Protein AF-A0A925YCW8-F1 (afdb_monomer_lite)

Foldseek 3Di:
DAADPVVPDPRHFDWDPPQPQWIQGPRQRKIKGQEWAQPFDQQVVLQVCQQQDQPPNDRQKGFAAPLRVLNQAQQQDACFRGDCVSRVNQRCFKEFHPFAQPPPNQKGKIAHRRFGFIDIDGRPPTRGMTMIMDDGDDPPPDDQWDPPDPQWIQGNVVRKIKGAEFPPWWDFQVVLQVVQQPDADPHGDKGFAAPSRVLVQAQSVDAQFRGDCVRHPDGRQFKEFHPRAGHPD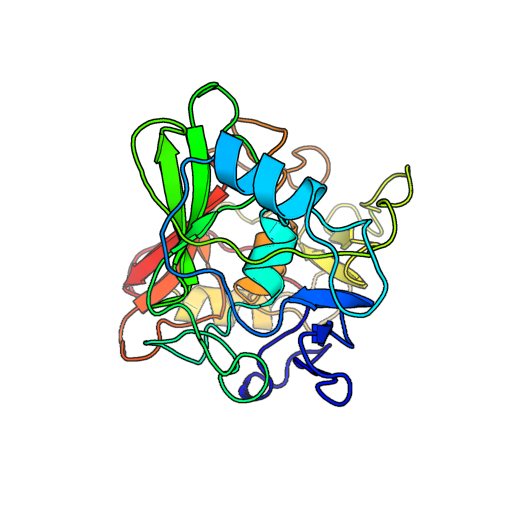PFKGWIFGRRRGGIDIDGRRDIGTHMIMD

pLDDT: mean 90.21, std 9.45, range [40.91, 98.12]

Radius of gyration: 18.18 Å; chains: 1; bounding box: 46×40×51 Å

Secondary structure (DSSP, 8-state):
-PBPGGG--SSB--EE--STTEEEETTT--EEESB-EEEEE-HHHHHHHHHT--BTTB---BPPPHHHHHHT--TT--SS-S-TTT-SB--SSEEEEEEEETTEEEEEEEEETTT--EEEEETTT--EEE--EE--PPPPSS-SEE-SSTTEEEETTT--EEESS--S--B-HHHHHHHHHH--SSSS--BPPPHHHHHTT--TTSSSSSS-TTTS---TT-EEEEEEE-TT-SSEEEEEETTTTEEEEEETTS-BB---B-

Structure (mmCIF, N/CA/C/O backbone):
data_AF-A0A925YCW8-F1
#
_entry.id   AF-A0A925YCW8-F1
#
loop_
_atom_site.group_PDB
_atom_site.id
_atom_site.type_symbol
_atom_site.label_atom_id
_atom_site.label_alt_id
_atom_site.label_comp_id
_atom_site.label_asym_id
_atom_site.label_entity_id
_atom_site.label_seq_id
_atom_site.pdbx_PDB_ins_code
_atom_site.Cartn_x
_atom_site.Cartn_y
_atom_site.Cartn_z
_atom_site.occupancy
_atom_site.B_iso_or_equiv
_atom_site.auth_seq_id
_atom_site.auth_comp_id
_atom_site.auth_asym_id
_atom_site.auth_atom_id
_atom_site.pdbx_PDB_model_num
ATOM 1 N N . MET A 1 1 ? -6.947 -6.461 -3.045 1.00 85.75 1 MET A N 1
ATOM 2 C CA . MET A 1 1 ? -5.522 -6.270 -2.689 1.00 85.75 1 MET A CA 1
ATOM 3 C C . MET A 1 1 ? -4.904 -7.627 -2.352 1.00 85.75 1 MET A C 1
ATOM 5 O O . MET A 1 1 ? -5.542 -8.337 -1.582 1.00 85.75 1 MET A O 1
ATOM 9 N N . PRO A 1 2 ? -3.734 -8.012 -2.894 1.00 90.94 2 PRO A N 1
ATOM 10 C CA . PRO A 1 2 ? -3.116 -9.321 -2.630 1.00 90.94 2 PRO A CA 1
ATOM 11 C C . PRO A 1 2 ? -2.500 -9.385 -1.227 1.00 90.94 2 PRO A C 1
ATOM 13 O O . PRO A 1 2 ? -1.571 -8.638 -0.972 1.00 90.94 2 PRO A O 1
ATOM 16 N N . ASN A 1 3 ? -2.929 -10.253 -0.314 1.00 91.31 3 ASN A N 1
ATOM 17 C CA . ASN A 1 3 ? -2.348 -10.378 1.035 1.00 91.31 3 ASN A CA 1
ATOM 18 C C . ASN A 1 3 ? -1.220 -11.426 1.097 1.00 91.31 3 ASN A C 1
ATOM 20 O O . ASN A 1 3 ? -1.290 -12.415 0.373 1.00 91.31 3 ASN A O 1
ATOM 24 N N . PRO A 1 4 ? -0.193 -11.286 1.960 1.00 90.38 4 PRO A N 1
ATOM 25 C CA . PRO A 1 4 ? 0.793 -12.352 2.136 1.00 90.38 4 PRO A CA 1
ATOM 26 C C . PRO A 1 4 ? 0.131 -13.676 2.530 1.00 90.38 4 PRO A C 1
ATOM 28 O O . PRO A 1 4 ? -0.703 -13.703 3.438 1.00 90.38 4 PRO A O 1
ATOM 31 N N . VAL A 1 5 ? 0.522 -14.777 1.882 1.00 88.75 5 VAL A N 1
ATOM 32 C CA . VAL A 1 5 ? -0.105 -16.105 2.059 1.00 88.75 5 VAL A CA 1
ATOM 33 C C . VAL A 1 5 ? -0.130 -16.539 3.530 1.00 88.75 5 VAL A C 1
ATOM 35 O O . VAL A 1 5 ? -1.109 -17.113 3.999 1.00 88.75 5 VAL A O 1
ATOM 38 N N . SER A 1 6 ? 0.910 -16.197 4.294 1.00 87.38 6 SER A N 1
ATOM 39 C CA . SER A 1 6 ? 1.047 -16.553 5.711 1.00 87.38 6 SER A CA 1
ATOM 40 C C . SER A 1 6 ? 0.063 -15.847 6.650 1.00 87.38 6 SER A C 1
ATOM 42 O O . SER A 1 6 ? -0.015 -16.209 7.820 1.00 87.38 6 SER A O 1
ATOM 44 N N . THR A 1 7 ? -0.650 -14.816 6.188 1.00 86.31 7 THR A N 1
ATOM 45 C CA . THR A 1 7 ? -1.560 -14.029 7.041 1.00 86.31 7 THR A CA 1
ATOM 46 C C . THR A 1 7 ? -2.940 -14.660 7.203 1.00 86.31 7 THR A C 1
ATOM 48 O O . THR A 1 7 ? -3.677 -14.262 8.101 1.00 86.31 7 THR A O 1
ATOM 51 N N . GLY A 1 8 ? -3.315 -15.611 6.338 1.00 87.50 8 GLY A N 1
ATOM 52 C CA . GLY A 1 8 ? -4.664 -16.189 6.315 1.00 87.50 8 GLY A CA 1
ATOM 53 C C . GLY A 1 8 ? -5.772 -15.197 5.932 1.00 87.50 8 GLY A C 1
ATOM 54 O O . GLY A 1 8 ? -6.950 -15.520 6.061 1.00 87.50 8 GLY A O 1
ATOM 55 N N . LEU A 1 9 ? -5.414 -13.991 5.478 1.00 88.94 9 LEU A N 1
ATOM 56 C CA . LEU A 1 9 ? -6.364 -12.992 4.998 1.00 88.94 9 LEU A CA 1
ATOM 57 C C . LEU A 1 9 ? -6.885 -13.357 3.594 1.00 88.94 9 LEU A C 1
ATOM 59 O O . LEU A 1 9 ? -6.196 -14.061 2.850 1.00 88.94 9 LEU A O 1
ATOM 63 N N . PRO A 1 10 ? -8.073 -12.859 3.195 1.00 88.19 10 PRO A N 1
ATOM 64 C CA . PRO A 1 10 ? -8.604 -13.061 1.847 1.00 88.19 10 PRO A CA 1
ATOM 65 C C . PRO A 1 10 ? -7.640 -12.596 0.748 1.00 88.19 10 PRO A C 1
ATOM 67 O O . PRO A 1 10 ? -6.797 -11.730 0.976 1.00 88.19 10 PRO A O 1
ATOM 70 N N . ASN A 1 11 ? -7.817 -13.106 -0.472 1.00 89.88 11 ASN A N 1
ATOM 71 C CA . ASN A 1 11 ? -7.002 -12.753 -1.642 1.00 89.88 11 ASN A CA 1
ATOM 72 C C . ASN A 1 11 ? -5.489 -12.983 -1.427 1.00 89.88 11 ASN A C 1
ATOM 74 O O . ASN A 1 11 ? -4.711 -12.032 -1.544 1.00 89.88 11 ASN A O 1
ATOM 78 N N . PRO A 1 12 ? -5.046 -14.209 -1.086 1.00 93.19 12 PRO A N 1
ATOM 79 C CA . PRO A 1 12 ? -3.625 -14.495 -0.910 1.00 93.19 12 PRO A CA 1
ATOM 80 C C . PRO A 1 12 ? -2.841 -14.187 -2.195 1.00 93.19 12 PRO A C 1
ATOM 82 O O . PRO A 1 12 ? -3.316 -14.459 -3.298 1.00 93.19 12 PRO A O 1
ATOM 85 N N . GLN A 1 13 ? -1.637 -13.631 -2.047 1.00 94.06 13 GLN A N 1
ATOM 86 C CA . GLN A 1 13 ? -0.707 -13.362 -3.141 1.00 94.06 13 GLN A CA 1
ATOM 87 C C . GLN A 1 13 ? -0.542 -14.615 -3.998 1.00 94.06 13 GLN A C 1
ATOM 89 O O . GLN A 1 13 ? -0.249 -15.700 -3.495 1.00 94.06 13 GLN A O 1
ATOM 94 N N . SER A 1 14 ? -0.754 -14.449 -5.298 1.00 95.94 14 SER A N 1
ATOM 95 C CA . SER A 1 14 ? -0.720 -15.539 -6.258 1.00 95.94 14 SER A CA 1
ATOM 96 C C . SER A 1 14 ? -0.244 -15.002 -7.597 1.00 95.94 14 SER A C 1
ATOM 98 O O . SER A 1 14 ? -0.801 -14.036 -8.118 1.00 95.94 14 SER A O 1
ATOM 100 N N . TYR A 1 15 ? 0.796 -15.628 -8.139 1.00 97.12 15 TYR A N 1
ATOM 101 C CA . TYR A 1 15 ? 1.476 -15.169 -9.342 1.00 97.12 15 TYR A CA 1
ATOM 102 C C . TYR A 1 15 ? 1.530 -16.277 -10.396 1.00 97.12 15 TYR A C 1
ATOM 104 O O . TYR A 1 15 ? 1.695 -17.454 -10.071 1.00 97.12 15 TYR A O 1
ATOM 112 N N . ASP A 1 16 ? 1.392 -15.901 -11.665 1.00 97.12 16 ASP A N 1
ATOM 113 C CA . ASP A 1 16 ? 1.751 -16.732 -12.810 1.00 97.12 16 ASP A CA 1
ATOM 114 C C . ASP A 1 16 ? 3.095 -16.285 -13.381 1.00 97.12 16 ASP A C 1
ATOM 116 O O . ASP A 1 16 ? 3.250 -15.124 -13.757 1.00 97.12 16 ASP A O 1
ATOM 120 N N . VAL A 1 17 ? 4.047 -17.211 -13.462 1.00 96.69 17 VAL A N 1
ATOM 121 C CA . VAL A 1 17 ? 5.408 -16.978 -13.975 1.00 96.69 17 VAL A CA 1
ATOM 122 C C . VAL A 1 17 ? 5.706 -17.818 -15.219 1.00 96.69 17 VAL A C 1
ATOM 124 O O . VAL A 1 17 ? 6.863 -17.985 -15.597 1.00 96.69 17 VAL A O 1
ATOM 127 N N . SER A 1 18 ? 4.673 -18.395 -15.843 1.00 96.25 18 SER A N 1
ATOM 128 C CA . SER A 1 18 ? 4.828 -19.300 -16.989 1.00 96.25 18 SER A CA 1
ATOM 129 C C . SER A 1 18 ? 5.344 -18.607 -18.254 1.00 96.25 18 SER A C 1
ATOM 131 O O . SER A 1 18 ? 5.976 -19.253 -19.090 1.00 96.25 18 SER A O 1
ATOM 133 N N . THR A 1 19 ? 5.127 -17.295 -18.388 1.00 95.06 19 THR A N 1
ATOM 134 C CA . THR A 1 19 ? 5.596 -16.513 -19.537 1.00 95.06 19 THR A CA 1
ATOM 135 C C . THR A 1 19 ? 6.912 -15.813 -19.218 1.00 95.06 19 THR A C 1
ATOM 137 O O . THR A 1 19 ? 6.996 -14.986 -18.311 1.00 95.06 19 THR A O 1
ATOM 140 N N . ALA A 1 20 ? 7.948 -16.103 -20.006 1.00 93.00 20 ALA A N 1
ATOM 141 C CA . ALA A 1 20 ? 9.267 -15.510 -19.823 1.00 93.00 20 ALA A CA 1
ATOM 142 C C . ALA A 1 20 ? 9.222 -13.969 -19.854 1.00 93.00 20 ALA A C 1
ATOM 144 O O . ALA A 1 20 ? 8.610 -13.355 -20.726 1.00 93.00 20 ALA A O 1
ATOM 145 N N . GLY A 1 21 ? 9.915 -13.347 -18.898 1.00 92.62 21 GLY A N 1
ATOM 146 C CA . GLY A 1 21 ? 10.040 -11.891 -18.791 1.00 92.62 21 GLY A CA 1
ATOM 147 C C . GLY A 1 21 ? 8.892 -11.182 -18.065 1.00 92.62 21 GLY A C 1
ATOM 148 O O . GLY A 1 21 ? 9.063 -10.018 -17.703 1.00 92.62 21 GLY A O 1
ATOM 149 N N . ILE A 1 22 ? 7.770 -11.854 -17.785 1.00 95.81 22 ILE A N 1
ATOM 150 C CA . ILE A 1 22 ? 6.603 -11.235 -17.139 1.00 95.81 22 ILE A CA 1
ATOM 151 C C . ILE A 1 22 ? 6.046 -12.070 -15.980 1.00 95.81 22 ILE A C 1
ATOM 153 O O . ILE A 1 22 ? 6.339 -13.254 -15.851 1.00 95.81 22 ILE A O 1
ATOM 157 N N . VAL A 1 23 ? 5.241 -11.431 -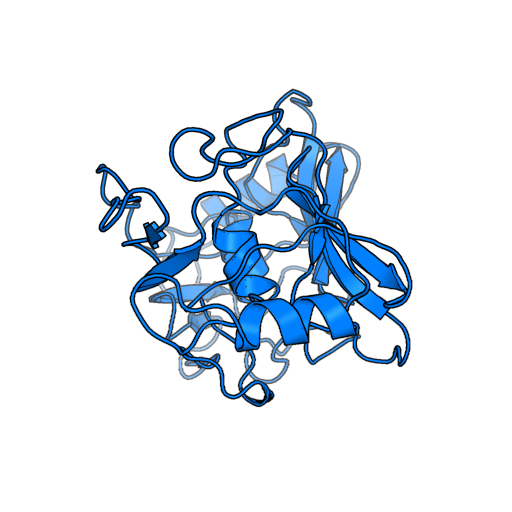15.133 1.00 97.00 23 VAL A N 1
ATOM 158 C CA . VAL A 1 23 ? 4.527 -12.045 -14.007 1.00 97.00 23 VAL A CA 1
ATOM 159 C C . VAL A 1 23 ? 3.085 -11.550 -14.014 1.00 97.00 23 VAL A C 1
ATOM 161 O O . VAL A 1 23 ? 2.862 -10.344 -13.933 1.00 97.00 23 VAL A O 1
ATOM 164 N N . LEU A 1 24 ? 2.103 -12.448 -14.086 1.00 96.75 24 LEU A N 1
ATOM 165 C CA . LEU A 1 24 ? 0.691 -12.097 -13.896 1.00 96.75 24 LEU A CA 1
ATOM 166 C C . LEU A 1 24 ? 0.341 -12.202 -12.411 1.00 96.75 24 LEU A C 1
ATOM 168 O O . LEU A 1 24 ? 0.410 -13.285 -11.835 1.00 96.75 24 LEU A O 1
ATOM 172 N N . ASP A 1 25 ? -0.072 -11.101 -11.795 1.00 96.25 25 ASP A N 1
ATOM 173 C CA . ASP A 1 25 ? -0.698 -11.118 -10.475 1.00 96.25 25 ASP A CA 1
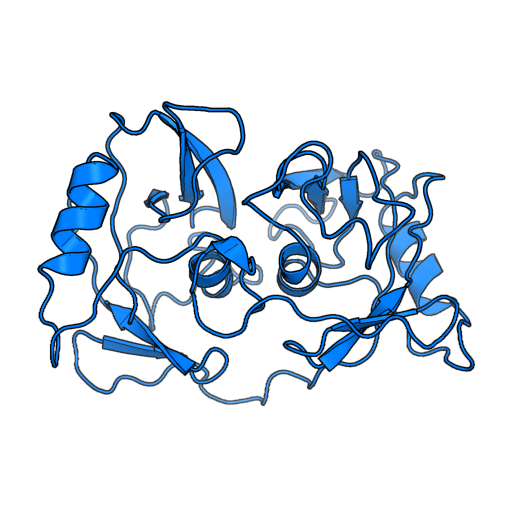ATOM 174 C C . ASP A 1 25 ? -2.153 -11.584 -10.623 1.00 96.25 25 ASP A C 1
ATOM 176 O O . ASP A 1 25 ? -2.999 -10.880 -11.175 1.00 96.25 25 ASP A O 1
ATOM 180 N N . LYS A 1 26 ? -2.454 -12.789 -10.126 1.00 95.06 26 LYS A N 1
ATOM 181 C CA . LYS A 1 26 ? -3.776 -13.422 -10.257 1.00 95.06 26 LYS A CA 1
ATOM 182 C C . LYS A 1 26 ? -4.847 -12.767 -9.382 1.00 95.06 26 LYS A C 1
ATOM 184 O O . LYS A 1 26 ? -6.024 -13.068 -9.556 1.00 95.06 26 LYS A O 1
ATOM 189 N N . VAL A 1 27 ? -4.462 -11.895 -8.450 1.00 92.06 27 VAL A N 1
ATOM 190 C CA . VAL A 1 27 ? -5.393 -11.156 -7.591 1.00 92.06 27 VAL A CA 1
ATOM 191 C C . VAL A 1 27 ? -5.762 -9.812 -8.210 1.00 92.06 27 VAL A C 1
ATOM 193 O O . VAL A 1 27 ? -6.930 -9.434 -8.179 1.00 92.06 27 VAL A O 1
ATOM 196 N N . THR A 1 28 ? -4.789 -9.067 -8.741 1.00 91.25 28 THR A N 1
ATOM 197 C CA . THR A 1 28 ? -5.054 -7.742 -9.342 1.00 91.25 28 THR A CA 1
ATOM 198 C C . THR A 1 28 ? -5.344 -7.799 -10.839 1.00 91.25 28 THR A C 1
ATOM 200 O O . THR A 1 28 ? -5.892 -6.846 -11.387 1.00 91.25 28 THR A O 1
ATOM 203 N N . GLY A 1 29 ? -4.965 -8.886 -11.514 1.00 93.12 29 GLY A N 1
ATOM 204 C CA . GLY A 1 29 ? -4.991 -8.990 -12.973 1.00 93.12 29 GLY A CA 1
ATOM 205 C C . GLY A 1 29 ? -3.898 -8.171 -13.670 1.00 93.12 29 GLY A C 1
ATOM 206 O O . GLY A 1 29 ? -3.869 -8.119 -14.898 1.00 93.12 29 GLY A O 1
ATOM 207 N N . LEU A 1 30 ? -3.007 -7.523 -12.912 1.00 95.19 30 LEU A N 1
ATOM 208 C CA . LEU A 1 30 ? -1.892 -6.752 -13.453 1.00 95.19 30 LEU A CA 1
ATOM 209 C C . LEU A 1 30 ? -0.786 -7.679 -13.947 1.00 95.19 30 LEU A C 1
ATOM 211 O O . LEU A 1 30 ? -0.473 -8.695 -13.323 1.00 95.19 30 LEU A O 1
ATOM 215 N N . VAL A 1 31 ? -0.143 -7.281 -15.041 1.00 97.00 31 VAL A N 1
ATOM 216 C CA . VAL A 1 31 ? 1.031 -7.970 -15.574 1.00 97.00 31 VAL A CA 1
ATOM 217 C C . VAL A 1 31 ? 2.257 -7.105 -15.337 1.00 97.00 31 VAL A C 1
ATOM 219 O O . VAL A 1 31 ? 2.299 -5.934 -15.707 1.00 97.00 31 VAL A O 1
ATOM 222 N N . TRP A 1 32 ? 3.271 -7.696 -14.726 1.00 96.25 32 TRP A N 1
ATOM 223 C CA . TRP A 1 32 ? 4.484 -7.030 -14.281 1.00 96.25 32 TRP A CA 1
ATOM 224 C C . TRP A 1 32 ? 5.686 -7.513 -15.072 1.00 96.25 32 TRP A C 1
ATOM 226 O O . TRP A 1 32 ? 5.788 -8.692 -15.401 1.00 96.25 32 TRP A O 1
ATOM 236 N N . GLN A 1 33 ? 6.648 -6.628 -15.307 1.00 94.38 33 GLN A N 1
ATOM 237 C CA . GLN A 1 33 ? 7.989 -7.040 -15.703 1.00 94.38 33 GLN A CA 1
ATOM 238 C C . GLN A 1 33 ? 8.574 -7.937 -14.597 1.00 94.38 33 GLN A C 1
ATOM 240 O O . GLN A 1 33 ? 8.541 -7.554 -13.424 1.00 94.38 33 GLN A O 1
ATOM 245 N N . SER A 1 34 ? 9.105 -9.120 -14.930 1.00 91.56 34 SER A N 1
ATOM 246 C CA . SER A 1 34 ? 9.571 -10.094 -13.923 1.00 91.56 34 SER A CA 1
ATOM 247 C C . SER A 1 34 ? 10.868 -9.669 -13.229 1.00 91.56 34 SER A C 1
ATOM 249 O O . SER A 1 34 ? 10.999 -9.765 -12.005 1.00 91.56 34 SER A O 1
ATOM 251 N N . ALA A 1 35 ? 11.805 -9.096 -13.979 1.00 83.19 35 ALA A N 1
ATOM 252 C CA . ALA A 1 35 ? 13.055 -8.540 -13.474 1.00 83.19 35 ALA A CA 1
ATOM 253 C C . ALA A 1 35 ? 13.058 -7.014 -13.618 1.00 83.19 35 ALA A C 1
ATOM 255 O O . ALA A 1 35 ? 12.909 -6.509 -14.726 1.00 83.19 35 ALA A O 1
ATOM 256 N N . ALA A 1 36 ? 13.246 -6.287 -12.515 1.00 74.94 36 ALA A N 1
ATOM 257 C CA . ALA A 1 36 ? 13.364 -4.830 -12.555 1.00 74.94 36 ALA A CA 1
ATOM 258 C C . ALA A 1 36 ? 14.660 -4.390 -13.259 1.00 74.94 36 ALA A C 1
ATOM 260 O O . ALA A 1 36 ? 15.654 -5.124 -13.272 1.00 74.94 36 ALA A O 1
ATOM 261 N N . ASN A 1 37 ? 14.647 -3.178 -13.816 1.00 73.56 37 ASN A N 1
ATOM 262 C CA . ASN A 1 37 ? 15.855 -2.500 -14.269 1.00 73.56 37 ASN A CA 1
ATOM 263 C C . ASN A 1 37 ? 16.567 -1.884 -13.056 1.00 73.56 37 ASN A C 1
ATOM 265 O O . ASN A 1 37 ? 15.996 -1.018 -12.396 1.00 73.56 37 ASN A O 1
ATOM 269 N N . THR A 1 38 ? 17.790 -2.344 -12.779 1.00 70.38 38 THR A N 1
ATOM 270 C CA . THR A 1 38 ? 18.572 -1.996 -11.580 1.00 70.38 38 THR A CA 1
ATOM 271 C C . THR A 1 38 ? 19.651 -0.937 -11.832 1.00 70.38 38 THR A C 1
ATOM 273 O O . THR A 1 38 ? 20.574 -0.790 -11.036 1.00 70.38 38 THR A O 1
ATOM 276 N N . SER A 1 39 ? 19.630 -0.266 -12.989 1.00 80.94 39 SER A N 1
ATOM 277 C CA . SER A 1 39 ? 20.629 0.760 -13.324 1.00 80.94 39 SER A CA 1
ATOM 278 C C . SER A 1 39 ? 20.317 2.137 -12.731 1.00 80.94 39 SER A C 1
ATOM 280 O O . SER A 1 39 ? 21.119 3.048 -12.917 1.00 80.94 39 SER A O 1
ATOM 282 N N . GLY A 1 40 ? 19.192 2.287 -12.019 1.00 88.00 40 GLY A N 1
ATOM 283 C CA . GLY A 1 40 ? 18.700 3.562 -11.501 1.00 88.00 40 GLY A CA 1
ATOM 284 C C . GLY A 1 40 ? 18.297 4.549 -12.606 1.00 88.00 40 GLY A C 1
ATOM 285 O O . GLY A 1 40 ? 19.027 4.799 -13.561 1.00 88.00 40 GLY A O 1
ATOM 286 N N . MET A 1 41 ? 17.116 5.149 -12.492 1.00 93.25 41 MET A N 1
ATOM 287 C CA . MET A 1 41 ? 16.631 6.168 -13.425 1.00 93.25 41 MET A CA 1
ATOM 288 C C . MET A 1 41 ? 16.080 7.369 -12.669 1.00 93.25 41 MET A C 1
ATOM 290 O O . MET A 1 41 ? 15.452 7.227 -11.621 1.00 93.25 41 MET A O 1
ATOM 294 N N . LEU A 1 42 ? 16.282 8.561 -13.231 1.00 96.56 42 LEU A N 1
ATOM 295 C CA . LEU A 1 42 ? 15.511 9.737 -12.832 1.00 96.56 42 LEU A CA 1
ATOM 296 C C . LEU A 1 42 ? 14.035 9.510 -13.162 1.00 96.56 42 LEU A C 1
ATOM 298 O O . LEU A 1 42 ? 13.711 8.811 -14.125 1.00 96.56 42 LEU A O 1
ATOM 302 N N . TRP A 1 43 ? 13.131 10.110 -12.397 1.00 96.44 43 TRP A N 1
ATOM 303 C CA . TRP A 1 43 ? 11.704 9.809 -12.506 1.00 96.44 43 TRP A CA 1
ATOM 304 C C . TRP A 1 43 ? 11.106 10.077 -13.907 1.00 96.44 43 TRP A C 1
ATOM 306 O O . TRP A 1 43 ? 10.376 9.216 -14.415 1.00 96.44 43 TRP A O 1
ATOM 316 N N . PRO A 1 44 ? 11.453 11.172 -14.620 1.00 96.25 44 PRO A N 1
ATOM 317 C CA . PRO A 1 44 ? 10.998 11.367 -15.997 1.00 96.25 44 PRO A CA 1
ATOM 318 C C . PRO A 1 44 ? 11.541 10.299 -16.956 1.00 96.25 44 PRO A C 1
ATOM 320 O O . PRO A 1 44 ? 10.807 9.818 -17.820 1.00 96.25 44 PRO A O 1
ATOM 323 N N . ALA A 1 45 ? 12.797 9.879 -16.770 1.00 96.44 45 ALA A N 1
ATOM 324 C CA . ALA A 1 45 ? 13.417 8.820 -17.563 1.00 96.44 45 ALA A CA 1
ATOM 325 C C . ALA A 1 45 ? 12.781 7.450 -17.282 1.00 96.44 45 ALA A C 1
ATOM 327 O O . ALA A 1 45 ? 12.556 6.689 -18.218 1.00 96.44 45 ALA A O 1
ATOM 328 N N . ALA A 1 46 ? 12.414 7.165 -16.029 1.00 95.62 46 ALA A N 1
ATOM 329 C CA . ALA A 1 46 ? 11.704 5.951 -15.630 1.00 95.62 46 ALA A CA 1
ATOM 330 C C . ALA A 1 46 ? 10.330 5.836 -16.306 1.00 95.62 46 ALA A C 1
ATOM 332 O O . ALA A 1 46 ? 9.987 4.784 -16.851 1.00 95.62 46 ALA A O 1
ATOM 333 N N . ARG A 1 47 ? 9.558 6.933 -16.332 1.00 95.44 47 ARG A N 1
ATOM 334 C CA . ARG A 1 47 ? 8.295 6.989 -17.086 1.00 95.44 47 ARG A CA 1
ATOM 335 C C . ARG A 1 47 ? 8.521 6.720 -18.566 1.00 95.44 47 ARG A C 1
ATOM 337 O O . ARG A 1 47 ? 7.843 5.872 -19.139 1.00 95.44 47 ARG A O 1
ATOM 344 N N . ASN A 1 48 ? 9.486 7.418 -19.166 1.00 96.44 48 ASN A N 1
ATOM 345 C CA . ASN A 1 48 ? 9.792 7.272 -20.583 1.00 96.44 48 ASN A CA 1
ATOM 346 C C . ASN A 1 48 ? 10.252 5.849 -20.928 1.00 96.44 48 ASN A C 1
ATOM 348 O O . ASN A 1 48 ? 9.863 5.319 -21.963 1.00 96.44 48 ASN A O 1
ATOM 352 N N . HIS A 1 49 ? 11.035 5.218 -20.049 1.00 95.62 49 HIS A N 1
ATOM 353 C CA . HIS A 1 49 ? 11.485 3.840 -20.204 1.00 95.62 49 HIS A CA 1
ATOM 354 C C . HIS A 1 49 ? 10.308 2.869 -20.285 1.00 95.62 49 HIS A C 1
ATOM 356 O O . HIS A 1 49 ? 10.253 2.081 -21.224 1.00 95.62 49 HIS A O 1
ATOM 362 N N . CYS A 1 50 ? 9.353 2.950 -19.353 1.00 96.25 50 CYS A N 1
ATOM 363 C CA . CYS A 1 50 ? 8.197 2.059 -19.389 1.00 96.25 50 CYS A CA 1
ATOM 364 C C . CYS A 1 50 ? 7.294 2.307 -20.599 1.00 96.25 50 CYS A C 1
ATOM 366 O O . CYS A 1 50 ? 6.848 1.338 -21.193 1.00 96.25 50 CYS A O 1
ATOM 368 N N . LEU A 1 51 ? 7.080 3.565 -21.001 1.00 96.25 51 LEU A N 1
ATOM 369 C CA . LEU A 1 51 ? 6.249 3.898 -22.169 1.00 96.25 51 LEU A CA 1
ATOM 370 C C . LEU A 1 51 ? 6.809 3.374 -23.500 1.00 96.25 51 LEU A C 1
ATOM 372 O O . LEU A 1 51 ? 6.055 3.211 -24.451 1.00 96.25 51 LEU A O 1
ATOM 376 N N . HIS A 1 52 ? 8.119 3.137 -23.579 1.00 96.25 52 HIS A N 1
ATOM 377 C CA . HIS A 1 52 ? 8.786 2.615 -24.776 1.00 96.25 52 HIS A CA 1
ATOM 378 C C . HIS A 1 52 ? 9.274 1.171 -24.592 1.00 96.25 52 HIS A C 1
ATOM 380 O O . HIS A 1 52 ? 10.050 0.669 -25.407 1.00 96.25 52 HIS A O 1
ATOM 386 N N . LEU A 1 53 ? 8.866 0.498 -23.512 1.00 95.31 53 LEU A N 1
ATOM 387 C CA . LEU A 1 53 ? 9.218 -0.895 -23.284 1.00 95.31 53 LEU A CA 1
ATOM 388 C C . LEU A 1 53 ? 8.392 -1.778 -24.224 1.00 95.31 53 LEU A C 1
ATOM 390 O O . LEU A 1 53 ? 7.168 -1.751 -24.189 1.00 95.31 53 LEU A O 1
ATOM 394 N N . SER A 1 54 ? 9.062 -2.616 -25.014 1.00 95.38 54 SER A N 1
ATOM 395 C CA . SER A 1 54 ? 8.433 -3.719 -25.745 1.00 95.38 54 SER A CA 1
ATOM 396 C C . SER A 1 54 ? 8.888 -5.040 -25.134 1.00 95.38 54 SER A C 1
ATOM 398 O O . SER A 1 54 ? 10.062 -5.400 -25.218 1.00 95.38 54 SER A O 1
ATOM 400 N N . LEU A 1 55 ? 7.972 -5.757 -24.486 1.00 94.12 55 LEU A N 1
ATOM 401 C CA . LEU A 1 55 ? 8.271 -6.983 -23.743 1.00 94.12 55 LEU A CA 1
ATOM 402 C C . LEU A 1 55 ? 7.120 -7.981 -23.864 1.00 94.12 55 LEU A C 1
ATOM 404 O O . LEU A 1 55 ? 5.956 -7.605 -23.742 1.00 94.12 55 LEU A O 1
ATOM 408 N N . ALA A 1 56 ? 7.456 -9.256 -24.091 1.00 94.56 56 ALA A N 1
ATOM 409 C CA . ALA A 1 56 ? 6.492 -10.350 -24.259 1.00 94.56 56 ALA A CA 1
ATOM 410 C C . ALA A 1 56 ? 5.395 -10.051 -25.308 1.00 94.56 56 ALA A C 1
ATOM 412 O O . ALA A 1 56 ? 4.232 -10.400 -25.124 1.00 94.56 56 ALA A O 1
ATOM 413 N N . GLY A 1 57 ? 5.776 -9.385 -26.406 1.00 94.00 57 GLY A N 1
ATOM 414 C CA . GLY A 1 57 ? 4.868 -9.040 -27.505 1.00 94.00 57 GLY A CA 1
ATOM 415 C C . GLY A 1 57 ? 3.919 -7.872 -27.220 1.00 94.00 57 GLY A C 1
ATOM 416 O O . GLY A 1 57 ? 2.948 -7.713 -27.951 1.00 94.00 57 GLY A O 1
ATOM 417 N N . ALA A 1 58 ? 4.175 -7.078 -26.177 1.00 95.25 58 ALA A N 1
ATOM 418 C CA . ALA A 1 58 ? 3.355 -5.928 -25.809 1.00 95.25 58 ALA A CA 1
ATOM 419 C C . ALA A 1 58 ? 4.177 -4.658 -25.592 1.00 95.25 58 ALA A C 1
ATOM 421 O O . ALA A 1 58 ? 5.331 -4.735 -25.165 1.00 95.25 58 ALA A O 1
ATOM 422 N N . ASP A 1 59 ? 3.544 -3.517 -25.847 1.00 95.56 59 ASP A N 1
ATOM 423 C CA . ASP A 1 59 ? 4.105 -2.162 -25.862 1.00 95.56 59 ASP A CA 1
ATOM 424 C C . ASP A 1 59 ? 3.260 -1.136 -25.072 1.00 95.56 59 ASP A C 1
ATOM 426 O O . ASP A 1 59 ? 3.583 0.044 -25.029 1.00 95.56 59 ASP A O 1
ATOM 430 N N . ASP A 1 60 ? 2.213 -1.582 -24.375 1.00 95.31 60 ASP A N 1
ATOM 431 C CA . ASP A 1 60 ? 1.316 -0.785 -23.521 1.00 95.31 60 ASP A CA 1
ATOM 432 C C . ASP A 1 60 ? 1.798 -0.711 -22.056 1.00 95.31 60 ASP A C 1
ATOM 434 O O . ASP A 1 60 ? 1.009 -0.641 -21.106 1.00 95.31 60 ASP A O 1
ATOM 438 N N . TRP A 1 61 ? 3.114 -0.768 -21.857 1.00 96.38 61 TRP A N 1
ATOM 439 C CA . TRP A 1 61 ? 3.740 -0.739 -20.541 1.00 96.38 61 TRP A CA 1
ATOM 440 C C . TRP A 1 61 ? 3.754 0.675 -19.955 1.00 96.38 61 TRP A C 1
ATOM 442 O O . TRP A 1 61 ? 3.871 1.686 -20.646 1.00 96.38 61 TRP A O 1
ATOM 452 N N . ARG A 1 62 ? 3.666 0.760 -18.627 1.00 96.94 62 ARG A N 1
ATOM 453 C CA . ARG A 1 62 ? 3.718 2.026 -17.892 1.00 96.94 62 ARG A CA 1
ATOM 454 C C . ARG A 1 62 ? 4.410 1.871 -16.548 1.00 96.94 62 ARG A C 1
ATOM 456 O O . ARG A 1 62 ? 4.574 0.772 -16.021 1.00 96.94 62 ARG A O 1
ATOM 463 N N . LEU A 1 63 ? 4.812 3.004 -15.985 1.00 96.06 63 LEU A N 1
ATOM 464 C CA . LEU A 1 63 ? 5.284 3.063 -14.608 1.00 96.06 63 LEU A CA 1
ATOM 465 C C . LEU A 1 63 ? 4.076 2.849 -13.660 1.00 96.06 63 LEU A C 1
ATOM 467 O O . LEU A 1 63 ? 3.028 3.475 -13.870 1.00 96.06 63 LEU A O 1
ATOM 471 N N . PRO A 1 64 ? 4.175 1.965 -12.652 1.00 95.25 64 PRO A N 1
ATOM 472 C CA . PRO A 1 64 ? 3.054 1.599 -11.791 1.00 95.25 64 PRO A CA 1
ATOM 473 C C . PRO A 1 64 ? 2.661 2.761 -10.895 1.00 95.25 64 PRO A C 1
ATOM 475 O O . PRO A 1 64 ? 3.523 3.470 -10.384 1.00 95.25 64 PRO A O 1
ATOM 478 N N . SER A 1 65 ? 1.369 2.946 -10.661 1.00 93.12 65 SER A N 1
ATOM 479 C CA . SER A 1 65 ? 0.910 3.843 -9.603 1.00 93.12 65 SER A CA 1
ATOM 480 C C . SER A 1 65 ? 1.366 3.340 -8.230 1.00 93.12 65 SER A C 1
ATOM 482 O O . SER A 1 65 ? 1.767 2.185 -8.057 1.00 93.12 65 SER A O 1
ATOM 484 N N . PHE A 1 66 ? 1.291 4.214 -7.231 1.00 91.19 66 PHE A N 1
ATOM 485 C CA . PHE A 1 66 ? 1.657 3.893 -5.857 1.00 91.19 66 PHE A CA 1
ATOM 486 C C . PHE A 1 66 ? 0.964 2.635 -5.329 1.00 91.19 66 PHE A C 1
ATOM 488 O O . PHE A 1 66 ? 1.632 1.729 -4.830 1.00 91.19 66 PHE A O 1
ATOM 495 N N . ILE A 1 67 ? -0.363 2.557 -5.471 1.00 89.00 67 ILE A N 1
ATOM 496 C CA . ILE A 1 67 ? -1.139 1.442 -4.920 1.00 89.00 67 ILE A CA 1
ATOM 497 C C . ILE A 1 67 ? -0.851 0.126 -5.647 1.00 89.00 67 ILE A C 1
ATOM 499 O O . ILE A 1 67 ? -0.801 -0.931 -5.018 1.00 89.00 67 ILE A O 1
ATOM 503 N N . GLU A 1 68 ? -0.588 0.187 -6.953 1.00 92.94 68 GLU A N 1
ATOM 504 C CA . GLU A 1 68 ? -0.177 -0.984 -7.723 1.00 92.94 68 GLU A CA 1
ATOM 505 C C . GLU A 1 68 ? 1.185 -1.483 -7.262 1.00 92.94 68 GLU A C 1
ATOM 507 O O . GLU A 1 68 ? 1.341 -2.671 -7.022 1.00 92.94 68 GLU A O 1
ATOM 512 N N . LEU A 1 69 ? 2.176 -0.604 -7.088 1.00 93.81 69 LEU A N 1
ATOM 513 C CA . LEU A 1 69 ? 3.514 -1.043 -6.692 1.00 93.81 69 LEU A CA 1
ATOM 514 C C . LEU A 1 69 ? 3.531 -1.632 -5.275 1.00 93.81 69 LEU A C 1
ATOM 516 O O . LEU A 1 69 ? 4.177 -2.649 -5.020 1.00 93.81 69 LEU A O 1
ATOM 520 N N . VAL A 1 70 ? 2.770 -1.027 -4.363 1.00 92.44 70 VAL A N 1
ATOM 521 C CA . VAL A 1 70 ? 2.567 -1.530 -3.001 1.00 92.44 70 VAL A CA 1
ATOM 522 C C . VAL A 1 70 ? 1.859 -2.897 -2.987 1.00 92.44 70 VAL A C 1
ATOM 524 O O . VAL A 1 70 ? 2.051 -3.669 -2.045 1.00 92.44 70 VAL A O 1
ATOM 527 N N . SER A 1 71 ? 1.104 -3.263 -4.034 1.00 93.44 71 SER A N 1
ATOM 528 C CA . SER A 1 71 ? 0.467 -4.589 -4.140 1.00 93.44 71 SER A CA 1
ATOM 529 C C . SER A 1 71 ? 1.468 -5.738 -4.060 1.00 93.44 71 SER A C 1
ATOM 531 O O . SER A 1 71 ? 1.155 -6.790 -3.487 1.00 93.44 71 SER A O 1
ATOM 533 N N . LEU A 1 72 ? 2.683 -5.508 -4.562 1.00 94.12 72 LEU A N 1
ATOM 534 C CA . LEU A 1 72 ? 3.751 -6.495 -4.612 1.00 94.12 72 LEU A CA 1
ATOM 535 C C . LEU A 1 72 ? 4.450 -6.688 -3.263 1.00 94.12 72 LEU A C 1
ATOM 537 O O . LEU A 1 72 ? 4.994 -7.765 -3.018 1.00 94.12 72 LEU A O 1
ATOM 541 N N . VAL A 1 73 ? 4.424 -5.682 -2.381 1.00 93.75 73 VAL A N 1
ATOM 542 C CA . VAL A 1 73 ? 5.136 -5.717 -1.094 1.00 93.75 73 VAL A CA 1
ATOM 543 C C . VAL A 1 73 ? 4.621 -6.872 -0.243 1.00 93.75 73 VAL A C 1
ATOM 545 O O . VAL A 1 73 ? 3.428 -6.997 -0.009 1.00 93.75 73 VAL A O 1
ATOM 548 N N . ASP A 1 74 ? 5.502 -7.723 0.259 1.00 93.50 74 ASP A N 1
ATOM 549 C CA . ASP A 1 74 ? 5.166 -8.744 1.246 1.00 93.50 74 ASP A CA 1
ATOM 550 C C . ASP A 1 74 ? 5.675 -8.291 2.622 1.00 93.50 74 ASP A C 1
ATOM 552 O O . ASP A 1 74 ? 6.838 -8.494 2.963 1.00 93.50 74 ASP A O 1
ATOM 556 N N . PHE A 1 75 ? 4.791 -7.688 3.426 1.00 92.44 75 PHE A N 1
ATOM 557 C CA . PHE A 1 75 ? 5.115 -7.199 4.776 1.00 92.44 75 PHE A CA 1
ATOM 558 C C . PHE A 1 75 ? 5.467 -8.316 5.779 1.00 92.44 75 PHE A C 1
ATOM 560 O O . PHE A 1 75 ? 5.904 -8.024 6.891 1.00 92.44 75 PHE A O 1
ATOM 567 N N . SER A 1 76 ? 5.292 -9.595 5.417 1.00 92.50 76 SER A N 1
ATOM 568 C CA . SER A 1 76 ? 5.767 -10.732 6.221 1.00 92.50 76 SER A CA 1
ATOM 569 C C . SER A 1 76 ? 7.246 -11.066 5.971 1.00 92.50 76 SER A C 1
ATOM 571 O O . SER A 1 76 ? 7.843 -11.864 6.706 1.00 92.50 76 SER A O 1
ATOM 573 N N . ARG A 1 77 ? 7.846 -10.434 4.956 1.00 91.56 77 ARG A N 1
ATOM 574 C CA . ARG A 1 77 ? 9.237 -10.589 4.530 1.00 91.56 77 ARG A CA 1
ATOM 575 C C . ARG A 1 77 ? 10.014 -9.287 4.708 1.00 91.56 77 ARG A C 1
ATOM 577 O O . ARG A 1 77 ? 9.451 -8.215 4.912 1.00 91.56 77 ARG A O 1
ATOM 584 N N . ARG A 1 78 ? 11.335 -9.408 4.644 1.00 90.81 78 ARG A N 1
ATOM 585 C CA . ARG A 1 78 ? 12.288 -8.303 4.696 1.00 90.81 78 ARG A CA 1
ATOM 586 C C . ARG A 1 78 ? 13.567 -8.737 3.987 1.00 90.81 78 ARG A C 1
ATOM 588 O O . ARG A 1 78 ? 13.921 -9.910 4.064 1.00 90.81 78 ARG A O 1
ATOM 595 N N . ASP A 1 79 ? 14.214 -7.791 3.322 1.00 89.56 79 ASP A N 1
ATOM 596 C CA . ASP A 1 79 ? 15.493 -7.927 2.632 1.00 89.56 79 ASP A CA 1
ATOM 597 C C . ASP A 1 79 ? 15.535 -9.157 1.693 1.00 89.56 79 ASP A C 1
ATOM 599 O O . ASP A 1 79 ? 16.400 -10.021 1.848 1.00 89.56 79 ASP A O 1
ATOM 603 N N . PRO A 1 80 ? 14.607 -9.274 0.714 1.00 91.56 80 PRO A N 1
ATOM 604 C CA . PRO A 1 80 ? 13.604 -8.287 0.294 1.00 91.56 80 PRO A CA 1
ATOM 605 C C . PRO A 1 80 ? 12.155 -8.632 0.720 1.00 91.56 80 PRO A C 1
ATOM 607 O O . PRO A 1 80 ? 11.745 -9.789 0.809 1.00 91.56 80 PRO A O 1
ATOM 610 N N . ALA A 1 81 ? 11.338 -7.600 0.919 1.00 92.75 81 ALA A N 1
ATOM 611 C CA . ALA A 1 81 ? 9.902 -7.632 1.190 1.00 92.75 81 ALA A CA 1
ATOM 612 C C . ALA A 1 81 ? 9.058 -7.865 -0.086 1.00 92.75 81 ALA A C 1
ATOM 614 O O . ALA A 1 81 ? 8.172 -7.077 -0.413 1.00 92.75 81 ALA A O 1
ATOM 615 N N . ILE A 1 82 ? 9.346 -8.930 -0.841 1.00 92.75 82 ILE A N 1
ATOM 616 C CA . ILE A 1 82 ? 8.611 -9.346 -2.052 1.00 92.75 82 ILE A CA 1
ATOM 617 C C . ILE A 1 82 ? 8.680 -10.872 -2.218 1.00 92.75 82 ILE A C 1
ATOM 619 O O . ILE A 1 82 ? 9.554 -11.534 -1.650 1.00 92.75 82 ILE A O 1
ATOM 623 N N . ASP A 1 83 ? 7.780 -11.450 -3.014 1.00 93.12 83 ASP A N 1
ATOM 624 C CA . ASP A 1 83 ? 7.915 -12.839 -3.454 1.00 93.12 83 ASP A CA 1
ATOM 625 C C . ASP A 1 83 ? 9.097 -12.986 -4.426 1.00 93.12 83 ASP A C 1
ATOM 627 O O . ASP A 1 83 ? 9.012 -12.659 -5.608 1.00 93.12 83 ASP A O 1
ATOM 631 N N . THR A 1 84 ? 10.219 -13.489 -3.921 1.00 91.12 84 THR A N 1
ATOM 632 C CA . THR A 1 84 ? 11.457 -13.676 -4.688 1.00 91.12 84 THR A CA 1
ATOM 633 C C . THR A 1 84 ? 11.399 -14.820 -5.696 1.00 91.12 84 THR A C 1
ATOM 635 O O . THR A 1 84 ? 12.247 -14.880 -6.582 1.00 91.12 84 THR A O 1
ATOM 638 N N . THR A 1 85 ? 10.409 -15.712 -5.598 1.00 91.06 85 THR A N 1
ATOM 639 C CA . THR A 1 85 ? 10.194 -16.764 -6.601 1.00 91.06 85 THR A CA 1
ATOM 640 C C . THR A 1 85 ? 9.528 -16.162 -7.828 1.00 91.06 85 THR A C 1
ATOM 642 O O . THR A 1 85 ? 9.952 -16.415 -8.953 1.00 91.06 85 THR A O 1
ATOM 645 N N . ALA A 1 86 ? 8.515 -15.318 -7.608 1.00 93.06 86 ALA A N 1
ATOM 646 C CA . ALA A 1 86 ? 7.854 -14.588 -8.681 1.00 93.06 86 ALA A CA 1
ATOM 647 C C . ALA A 1 86 ? 8.745 -13.485 -9.274 1.00 93.06 86 ALA A C 1
ATOM 649 O O . ALA A 1 86 ? 8.744 -13.260 -10.483 1.00 93.06 86 ALA A O 1
ATOM 650 N N . PHE A 1 87 ? 9.549 -12.832 -8.433 1.00 91.62 87 PHE A N 1
ATOM 651 C CA . PHE A 1 87 ? 10.393 -11.699 -8.806 1.00 91.62 87 PHE A CA 1
ATOM 652 C C . PHE A 1 87 ? 11.878 -11.991 -8.493 1.00 91.62 87 PHE A C 1
ATOM 654 O O . PHE A 1 87 ? 12.402 -11.499 -7.493 1.00 91.62 87 PHE A O 1
ATOM 661 N N . PRO A 1 88 ? 12.581 -12.767 -9.350 1.00 77.25 88 PRO A N 1
ATOM 662 C CA . PRO A 1 88 ? 13.905 -13.355 -9.073 1.00 77.25 88 PRO A CA 1
ATOM 663 C C . PRO A 1 88 ? 15.088 -12.380 -9.147 1.00 77.25 88 PRO A C 1
ATOM 665 O O . PRO A 1 88 ? 16.184 -12.695 -8.691 1.00 77.25 88 PRO A O 1
ATOM 668 N N . ARG A 1 89 ? 14.879 -11.171 -9.679 1.00 67.06 89 ARG A N 1
ATOM 669 C CA . ARG A 1 89 ? 15.735 -10.009 -9.396 1.00 67.06 89 ARG A CA 1
ATOM 670 C C . ARG A 1 89 ? 14.953 -9.077 -8.484 1.00 67.06 89 ARG A C 1
ATOM 672 O O . ARG A 1 89 ? 14.407 -8.075 -8.969 1.00 67.06 89 ARG A O 1
ATOM 679 N N . PRO A 1 90 ? 14.789 -9.448 -7.203 1.00 61.22 90 PRO A N 1
ATOM 680 C CA . PRO A 1 90 ? 14.166 -8.551 -6.270 1.00 61.22 90 PRO A CA 1
ATOM 681 C C . PRO A 1 90 ? 15.126 -7.382 -6.136 1.00 61.22 90 PRO A C 1
ATOM 683 O O . PRO A 1 90 ? 16.315 -7.530 -5.859 1.00 61.22 90 PRO A O 1
ATOM 686 N N . VAL A 1 91 ? 14.608 -6.210 -6.426 1.00 59.41 91 VAL A N 1
ATOM 687 C CA . VAL A 1 91 ? 15.306 -4.968 -6.168 1.00 59.41 91 VAL A CA 1
ATOM 688 C C . VAL A 1 91 ? 15.537 -4.930 -4.665 1.00 59.41 91 VAL A C 1
ATOM 690 O O . VAL A 1 91 ? 14.588 -4.763 -3.906 1.00 59.41 91 VAL A O 1
ATOM 693 N N . GLY A 1 92 ? 16.783 -5.120 -4.223 1.00 58.41 92 GLY A N 1
ATOM 694 C CA . GLY A 1 92 ? 17.217 -4.858 -2.842 1.00 58.41 92 GLY A CA 1
ATOM 695 C C . GLY A 1 92 ? 17.249 -3.354 -2.545 1.00 58.41 92 GLY A C 1
ATOM 696 O O . GLY A 1 92 ? 18.126 -2.851 -1.849 1.00 58.41 92 GLY A O 1
ATOM 697 N N . GLY A 1 93 ? 16.343 -2.613 -3.172 1.00 76.38 93 GLY A N 1
ATOM 698 C CA . GLY A 1 93 ? 16.398 -1.183 -3.357 1.00 76.38 93 GLY A CA 1
ATOM 699 C C . GLY A 1 93 ? 15.001 -0.600 -3.457 1.00 76.38 93 GLY A C 1
ATOM 700 O O . GLY A 1 93 ? 14.025 -1.124 -2.912 1.00 76.38 93 GLY A O 1
ATOM 701 N N . THR A 1 94 ? 14.923 0.532 -4.131 1.00 89.75 94 THR A N 1
ATOM 702 C CA . THR A 1 94 ? 13.726 1.358 -4.212 1.00 89.75 94 THR A CA 1
ATOM 703 C C . THR A 1 94 ? 13.220 1.377 -5.642 1.00 89.75 94 THR A C 1
ATOM 705 O O . THR A 1 94 ? 14.015 1.308 -6.571 1.00 89.75 94 THR A O 1
ATOM 708 N N . VAL A 1 95 ? 11.904 1.446 -5.831 1.00 93.88 95 VAL A N 1
ATOM 709 C CA . VAL A 1 95 ? 11.285 1.495 -7.160 1.00 93.88 95 VAL A CA 1
ATOM 710 C C . VAL A 1 95 ? 10.368 2.698 -7.262 1.00 93.88 95 VAL A C 1
ATOM 712 O O . VAL A 1 95 ? 9.526 2.913 -6.387 1.00 93.88 95 VAL A O 1
ATOM 715 N N . TRP A 1 96 ? 10.521 3.463 -8.342 1.00 96.00 96 TRP A N 1
ATOM 716 C CA . TRP A 1 96 ? 9.647 4.590 -8.642 1.00 96.00 96 TRP A CA 1
ATOM 717 C C . TRP A 1 96 ? 8.201 4.147 -8.876 1.00 96.00 96 TRP A C 1
ATOM 719 O O . TRP A 1 96 ? 7.934 3.162 -9.565 1.00 96.00 96 TRP A O 1
ATOM 729 N N . THR A 1 97 ? 7.262 4.948 -8.382 1.00 94.94 97 THR A N 1
ATOM 730 C CA . THR A 1 97 ? 5.859 4.917 -8.813 1.00 94.94 97 THR A CA 1
ATOM 731 C C . THR A 1 97 ? 5.619 6.023 -9.841 1.00 94.94 97 THR A C 1
ATOM 733 O O . THR A 1 97 ? 6.405 6.958 -9.936 1.00 94.94 97 THR A O 1
ATOM 736 N N . SER A 1 98 ? 4.519 5.990 -10.587 1.00 94.94 98 SER A N 1
ATOM 737 C CA . SER A 1 98 ? 4.048 7.098 -11.427 1.00 94.94 98 SER A CA 1
ATOM 738 C C . SER A 1 98 ? 3.291 8.174 -10.651 1.00 94.94 98 SER A C 1
ATOM 740 O O . SER A 1 98 ? 2.865 9.160 -11.250 1.00 94.94 98 SER A O 1
ATOM 742 N N . THR A 1 99 ? 3.128 8.015 -9.336 1.00 92.94 99 THR A N 1
ATOM 743 C CA . THR A 1 99 ? 2.318 8.913 -8.517 1.00 92.94 99 THR A CA 1
ATOM 744 C C . THR A 1 99 ? 3.140 10.130 -8.065 1.00 92.94 99 THR A C 1
ATOM 746 O O . THR A 1 99 ? 4.100 9.956 -7.306 1.00 92.94 99 THR A O 1
ATOM 749 N N . PRO A 1 100 ? 2.784 11.357 -8.499 1.00 92.50 100 PRO A N 1
ATOM 750 C CA . PRO A 1 100 ? 3.413 12.579 -8.002 1.00 92.50 100 PRO A CA 1
ATOM 751 C C . PRO A 1 100 ? 3.091 12.806 -6.522 1.00 92.50 100 PRO A C 1
ATOM 753 O O . PRO A 1 100 ? 2.061 12.353 -6.016 1.00 92.50 100 PRO A O 1
ATOM 756 N N . VAL A 1 101 ? 3.938 13.564 -5.834 1.00 89.88 101 VAL A N 1
ATOM 757 C CA . VAL A 1 101 ? 3.613 14.109 -4.515 1.00 89.88 101 VAL A CA 1
ATOM 758 C C . VAL A 1 101 ? 2.816 15.391 -4.725 1.00 89.88 101 VAL A C 1
ATOM 760 O O . VAL A 1 101 ? 3.318 16.380 -5.261 1.00 89.88 101 VAL A O 1
ATOM 763 N N . LEU A 1 102 ? 1.548 15.395 -4.314 1.00 85.25 102 LEU A N 1
ATOM 764 C CA . LEU A 1 102 ? 0.735 16.605 -4.400 1.00 85.25 102 LEU A CA 1
ATOM 765 C C . LEU A 1 102 ? 1.411 17.733 -3.598 1.00 85.25 102 LEU A C 1
ATOM 767 O O . LEU A 1 102 ? 1.972 17.476 -2.533 1.00 85.25 102 LEU A O 1
ATOM 771 N N . GLY A 1 103 ? 1.389 18.962 -4.126 1.00 84.69 103 GLY A N 1
ATOM 772 C CA . GLY A 1 103 ? 2.029 20.160 -3.550 1.00 84.69 103 GLY A CA 1
ATOM 773 C C . GLY A 1 103 ? 3.560 20.212 -3.602 1.00 84.69 103 GLY A C 1
ATOM 774 O O . GLY A 1 103 ? 4.118 21.264 -3.303 1.00 84.69 103 GLY A O 1
ATOM 775 N N . SER A 1 104 ? 4.216 19.141 -4.047 1.00 88.94 104 SER A N 1
ATOM 776 C CA . SER A 1 104 ? 5.651 19.093 -4.337 1.00 88.94 104 SER A CA 1
ATOM 777 C C . SER A 1 104 ? 5.834 18.689 -5.807 1.00 88.94 104 SER A C 1
ATOM 779 O O . SER A 1 104 ? 6.066 17.518 -6.095 1.00 88.94 104 SER A O 1
ATOM 781 N N . PRO A 1 105 ? 5.699 19.623 -6.770 1.00 85.88 105 PRO A N 1
ATOM 782 C CA . PRO A 1 105 ? 5.606 19.293 -8.199 1.00 85.88 105 PRO A CA 1
ATOM 783 C C . PRO A 1 105 ? 6.841 18.579 -8.766 1.00 85.88 105 PRO A C 1
ATOM 785 O O . PRO A 1 105 ? 6.731 17.912 -9.790 1.00 85.88 105 PRO A O 1
ATOM 788 N N . SER A 1 106 ? 7.988 18.690 -8.093 1.00 93.38 106 SER A N 1
ATOM 789 C CA . SER A 1 106 ? 9.239 18.024 -8.465 1.00 93.38 106 SER A CA 1
ATOM 790 C C . SER A 1 106 ? 9.480 16.717 -7.703 1.00 93.38 106 SER A C 1
ATOM 792 O O . SER A 1 106 ? 10.591 16.193 -7.741 1.00 93.38 106 SER A O 1
ATOM 794 N N . GLU A 1 107 ? 8.497 16.200 -6.967 1.00 93.81 107 GLU A N 1
ATOM 795 C CA . GLU A 1 107 ? 8.637 1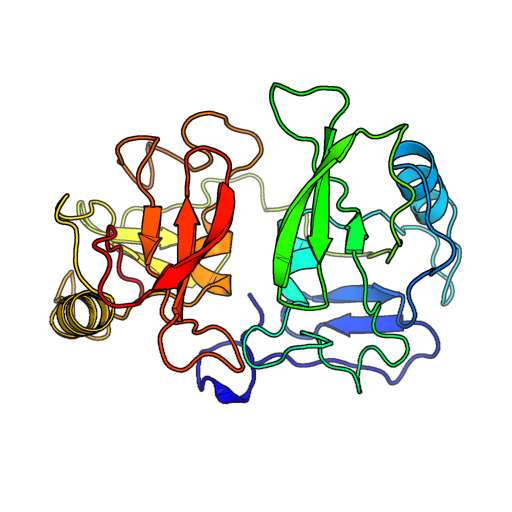4.976 -6.181 1.00 93.81 107 GLU A CA 1
ATOM 796 C C . GLU A 1 107 ? 7.648 13.893 -6.607 1.00 93.81 107 GLU A C 1
ATOM 798 O O . GLU A 1 107 ? 6.507 14.148 -6.999 1.00 93.81 107 GLU A O 1
ATOM 803 N N . ALA A 1 108 ? 8.096 12.649 -6.474 1.00 94.50 108 ALA A N 1
ATOM 804 C CA . ALA A 1 108 ? 7.290 11.465 -6.706 1.00 94.50 108 ALA A CA 1
ATOM 805 C C . ALA A 1 108 ? 7.469 10.447 -5.585 1.00 94.50 108 ALA A C 1
ATOM 807 O O . ALA A 1 108 ? 8.457 10.470 -4.843 1.00 94.50 108 ALA A O 1
ATOM 808 N N . TRP A 1 109 ? 6.509 9.534 -5.473 1.00 94.12 109 TRP A N 1
ATOM 809 C CA . TRP A 1 109 ? 6.600 8.436 -4.523 1.00 94.12 109 TRP A CA 1
ATOM 810 C C . TRP A 1 109 ? 7.449 7.288 -5.064 1.00 94.12 109 TRP A C 1
ATOM 812 O O . TRP A 1 109 ? 7.346 6.917 -6.237 1.00 94.12 109 TRP A O 1
ATOM 822 N N . TYR A 1 110 ? 8.217 6.659 -4.179 1.00 93.81 110 TYR A N 1
ATOM 823 C CA . TYR A 1 110 ? 8.894 5.391 -4.433 1.00 93.81 110 TYR A CA 1
ATOM 824 C C . TYR A 1 110 ? 8.728 4.423 -3.258 1.00 93.81 110 TYR A C 1
ATOM 826 O O . TYR A 1 110 ? 8.484 4.822 -2.116 1.00 93.81 110 TYR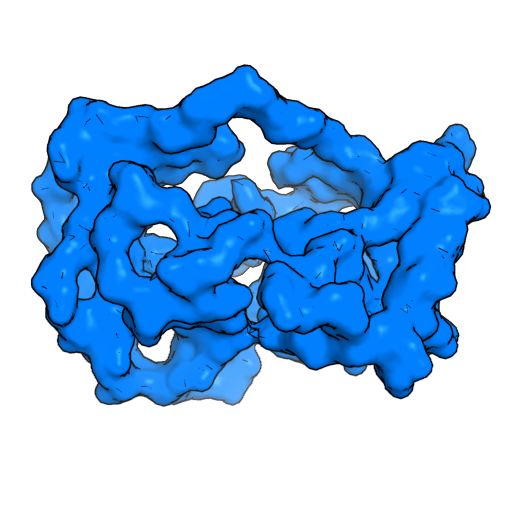 A O 1
ATOM 834 N N . VAL A 1 111 ? 8.854 3.129 -3.548 1.00 93.06 111 VAL A N 1
ATOM 835 C CA . VAL A 1 111 ? 8.672 2.038 -2.579 1.00 93.06 111 VAL A CA 1
ATOM 836 C C . VAL A 1 111 ? 9.992 1.306 -2.382 1.00 93.06 111 VAL A C 1
ATOM 838 O O . VAL A 1 111 ? 10.627 0.902 -3.351 1.00 93.06 111 VAL A O 1
ATOM 841 N N . SER A 1 112 ? 10.400 1.117 -1.131 1.00 91.94 112 SER A N 1
ATOM 842 C CA . SER A 1 112 ? 11.542 0.289 -0.744 1.00 91.94 112 SER A CA 1
ATOM 843 C C . SER A 1 112 ? 11.113 -1.169 -0.617 1.00 91.94 112 SER A C 1
ATOM 845 O O . SER A 1 112 ? 10.357 -1.523 0.288 1.00 91.94 112 SER A O 1
ATOM 847 N N . PHE A 1 113 ? 11.649 -2.042 -1.468 1.00 92.06 113 PHE A N 1
ATOM 848 C CA . PHE A 1 113 ? 11.446 -3.488 -1.350 1.00 92.06 113 PHE A CA 1
ATOM 849 C C . PHE A 1 113 ? 12.410 -4.148 -0.364 1.00 92.06 113 PHE A C 1
ATOM 851 O O . PHE A 1 113 ? 12.330 -5.352 -0.171 1.00 92.06 113 PHE A O 1
ATOM 858 N N . ASN A 1 114 ? 13.260 -3.395 0.338 1.00 90.94 114 ASN A N 1
ATOM 859 C CA . ASN A 1 114 ? 13.997 -3.941 1.482 1.00 90.94 114 ASN A CA 1
ATOM 860 C C . ASN A 1 114 ? 13.057 -4.253 2.647 1.00 90.94 114 ASN A C 1
ATOM 862 O O . ASN A 1 114 ? 13.215 -5.235 3.358 1.00 90.94 114 ASN A O 1
ATOM 866 N N . ASN A 1 115 ? 12.030 -3.437 2.841 1.00 89.56 115 ASN A N 1
ATOM 867 C CA . ASN A 1 115 ? 11.230 -3.482 4.061 1.00 89.56 115 ASN A CA 1
ATOM 868 C C . ASN A 1 115 ? 9.775 -3.036 3.873 1.00 89.56 115 ASN A C 1
ATOM 870 O O . ASN A 1 115 ? 9.008 -3.133 4.820 1.00 89.56 115 ASN A O 1
ATOM 874 N N . GLY A 1 116 ? 9.377 -2.572 2.687 1.00 90.38 116 GLY A N 1
ATOM 875 C CA . GLY A 1 116 ? 8.018 -2.109 2.400 1.00 90.38 116 GLY A CA 1
ATOM 876 C C . GLY A 1 116 ? 7.761 -0.636 2.726 1.00 90.38 116 GLY A C 1
ATOM 877 O O . GLY A 1 116 ? 6.623 -0.186 2.604 1.00 90.38 116 GLY A O 1
ATOM 878 N N . PHE A 1 117 ? 8.783 0.125 3.134 1.00 90.88 117 PHE A N 1
ATOM 879 C CA . PHE A 1 117 ? 8.633 1.557 3.402 1.00 90.88 117 PHE A CA 1
ATOM 880 C C . PHE A 1 117 ? 8.374 2.347 2.119 1.00 90.88 117 PHE A C 1
ATOM 882 O O . PHE A 1 117 ? 8.846 2.001 1.035 1.00 90.88 117 PHE A O 1
ATOM 889 N N . THR A 1 118 ? 7.657 3.454 2.267 1.00 90.88 118 THR A N 1
ATOM 890 C CA . THR A 1 118 ? 7.320 4.376 1.180 1.00 90.88 118 THR A CA 1
ATOM 891 C C . THR A 1 118 ? 7.969 5.722 1.437 1.00 90.88 118 THR A C 1
ATOM 893 O O . THR A 1 118 ? 7.890 6.237 2.553 1.00 90.88 118 THR A O 1
ATOM 896 N N . TYR A 1 119 ? 8.545 6.316 0.404 1.00 91.50 119 TYR A N 1
ATOM 897 C CA . TYR A 1 119 ? 9.282 7.566 0.507 1.00 91.50 119 TYR A CA 1
ATOM 898 C C . TYR A 1 119 ? 8.940 8.496 -0.654 1.00 91.50 119 TYR A C 1
ATOM 900 O O . TYR A 1 119 ? 8.326 8.093 -1.644 1.00 91.50 119 TYR A O 1
ATOM 908 N N . GLN A 1 120 ? 9.369 9.744 -0.514 1.00 92.50 120 GLN A N 1
ATOM 909 C CA . GLN A 1 120 ? 9.253 10.792 -1.518 1.00 92.50 120 GLN A CA 1
ATOM 910 C C . GLN A 1 120 ? 10.652 11.140 -2.008 1.00 92.50 120 GLN A C 1
ATOM 912 O O . GLN A 1 120 ? 11.616 11.102 -1.236 1.00 92.50 120 GLN A O 1
ATOM 917 N N . GLY A 1 121 ? 10.779 11.433 -3.295 1.00 93.25 121 GLY A N 1
ATOM 918 C CA . GLY A 1 121 ? 12.067 11.720 -3.900 1.00 93.25 121 GLY A CA 1
ATOM 919 C C . GLY A 1 121 ? 11.966 12.748 -5.007 1.00 93.25 121 GLY A C 1
ATOM 920 O O . GLY A 1 121 ? 11.010 12.737 -5.781 1.00 93.25 121 GLY A O 1
ATOM 921 N N . HIS A 1 122 ? 12.982 13.604 -5.096 1.00 95.44 122 HIS A N 1
ATOM 922 C CA . HIS A 1 122 ? 13.057 14.622 -6.132 1.00 95.44 122 HIS A CA 1
ATOM 923 C C . HIS A 1 122 ? 13.359 13.994 -7.500 1.00 95.44 122 HIS A C 1
ATOM 925 O O . HIS A 1 122 ? 14.343 13.268 -7.670 1.00 95.44 122 HIS A O 1
ATOM 931 N N . GLU A 1 123 ? 12.541 14.332 -8.492 1.00 92.19 123 GLU A N 1
ATOM 932 C CA . GLU A 1 123 ? 12.468 13.670 -9.794 1.00 92.19 123 GLU A CA 1
ATOM 933 C C . GLU A 1 123 ? 13.781 13.699 -10.594 1.00 92.19 123 GLU A C 1
ATOM 935 O O . GLU A 1 123 ? 14.062 12.768 -11.348 1.00 92.19 123 GLU A O 1
ATOM 940 N N . ASN A 1 124 ? 14.598 14.739 -10.386 1.00 91.69 124 ASN A N 1
ATOM 941 C CA . ASN A 1 124 ? 15.847 14.989 -11.118 1.00 91.69 124 ASN A CA 1
ATOM 942 C C . ASN A 1 124 ? 17.129 14.732 -10.307 1.00 91.69 124 ASN A C 1
ATOM 944 O O . ASN A 1 124 ? 18.216 15.029 -10.795 1.00 91.69 124 ASN A O 1
ATOM 948 N N . LEU A 1 125 ? 17.025 14.224 -9.072 1.00 91.81 125 LEU A N 1
ATOM 949 C CA . LEU A 1 125 ? 18.190 14.061 -8.184 1.00 91.81 125 LEU A CA 1
ATOM 950 C C . LEU A 1 125 ? 18.447 12.615 -7.757 1.00 91.81 125 LEU A C 1
ATOM 952 O O . LEU A 1 125 ? 19.565 12.297 -7.360 1.00 91.81 125 LEU A O 1
ATOM 956 N N . LEU A 1 126 ? 17.436 11.746 -7.821 1.00 89.31 126 LEU A N 1
ATOM 957 C CA . LEU A 1 126 ? 17.524 10.387 -7.296 1.00 89.31 126 LEU A CA 1
ATOM 958 C C . LEU A 1 126 ? 17.389 9.354 -8.423 1.00 89.31 126 LEU A C 1
ATOM 960 O O . LEU A 1 126 ? 16.292 9.180 -8.959 1.00 89.31 126 LEU A O 1
ATOM 964 N N . PRO A 1 127 ? 18.476 8.657 -8.799 1.00 92.38 127 PRO A N 1
ATOM 965 C CA . PRO A 1 127 ? 18.378 7.481 -9.649 1.00 92.38 127 PRO A CA 1
ATOM 966 C C . PRO A 1 127 ? 17.802 6.315 -8.832 1.00 92.38 127 PRO A C 1
ATOM 968 O O . PRO A 1 127 ? 18.438 5.830 -7.899 1.00 92.38 127 PRO A O 1
ATOM 971 N N . ILE A 1 128 ? 16.589 5.880 -9.177 1.00 92.69 128 ILE A N 1
ATOM 972 C CA . ILE A 1 128 ? 15.855 4.799 -8.498 1.00 92.69 128 ILE A CA 1
ATOM 973 C C . ILE A 1 128 ? 15.417 3.761 -9.534 1.00 92.69 128 ILE A C 1
ATOM 975 O O . ILE A 1 128 ? 15.211 4.088 -10.706 1.00 92.69 128 ILE A O 1
ATOM 979 N N . ASP A 1 129 ? 15.310 2.502 -9.120 1.00 92.88 129 ASP A N 1
ATOM 980 C CA . ASP A 1 129 ? 15.011 1.395 -10.020 1.00 92.88 129 ASP A CA 1
ATOM 981 C C . ASP A 1 129 ? 13.592 1.469 -10.594 1.00 92.88 129 ASP A C 1
ATOM 983 O O . ASP A 1 129 ? 12.700 2.172 -10.101 1.00 92.88 129 ASP A O 1
ATOM 987 N N . VAL A 1 130 ? 13.380 0.714 -11.671 1.00 92.69 130 VAL A N 1
ATOM 988 C CA . VAL A 1 130 ? 12.129 0.734 -12.433 1.00 92.69 130 VAL A CA 1
ATOM 989 C C . VAL A 1 130 ? 11.614 -0.681 -12.641 1.00 92.69 130 VAL A C 1
ATOM 991 O O . VAL A 1 130 ? 12.348 -1.579 -13.059 1.00 92.69 130 VAL A O 1
ATOM 994 N N . ARG A 1 131 ? 10.320 -0.872 -12.385 1.00 94.25 131 ARG A N 1
ATOM 995 C CA . ARG A 1 131 ? 9.569 -2.068 -12.767 1.00 94.25 131 ARG A CA 1
ATOM 996 C C . ARG A 1 131 ? 8.295 -1.624 -13.458 1.00 94.25 131 ARG A C 1
ATOM 998 O O . ARG A 1 131 ? 7.460 -0.986 -12.827 1.00 94.25 131 ARG A O 1
ATOM 1005 N N . CYS A 1 132 ? 8.154 -1.961 -14.732 1.00 95.38 132 CYS A N 1
ATOM 1006 C CA . CYS A 1 132 ? 6.974 -1.582 -15.494 1.00 95.38 132 CYS A CA 1
ATOM 1007 C C . CYS A 1 132 ? 5.813 -2.551 -15.240 1.00 95.38 132 CYS A C 1
ATOM 1009 O O . CYS A 1 132 ? 6.012 -3.739 -14.958 1.00 95.38 132 CYS A O 1
ATOM 1011 N N . VAL A 1 133 ? 4.599 -2.026 -15.353 1.00 96.62 133 VAL A N 1
ATOM 1012 C CA . VAL A 1 133 ? 3.340 -2.763 -15.239 1.00 96.62 133 VAL A CA 1
ATOM 1013 C C . VAL A 1 133 ? 2.482 -2.486 -16.465 1.00 96.62 133 VAL A C 1
ATOM 1015 O O . VAL A 1 133 ? 2.611 -1.436 -17.096 1.00 96.62 133 VAL A O 1
ATOM 1018 N N . ARG A 1 134 ? 1.592 -3.414 -16.793 1.00 95.38 134 ARG A N 1
ATOM 1019 C CA . ARG A 1 134 ? 0.554 -3.242 -17.806 1.00 95.38 134 ARG A CA 1
ATOM 1020 C C . ARG A 1 134 ? -0.762 -3.869 -17.352 1.00 95.38 134 ARG A C 1
ATOM 1022 O O . ARG A 1 134 ? -0.802 -4.662 -16.406 1.00 95.38 134 ARG A O 1
ATOM 1029 N N . GLY A 1 135 ? -1.829 -3.531 -18.068 1.00 89.62 135 GLY A N 1
ATOM 1030 C CA . GLY A 1 135 ? -3.183 -3.953 -17.733 1.00 89.62 135 GLY A CA 1
ATOM 1031 C C . GLY A 1 135 ? -3.755 -3.217 -16.519 1.00 89.62 135 GLY A C 1
ATOM 1032 O O . GLY A 1 135 ? -3.266 -2.154 -16.119 1.00 89.62 135 GLY A O 1
ATOM 1033 N N . GLY A 1 136 ? -4.809 -3.806 -15.957 1.00 71.25 136 GLY A N 1
ATOM 1034 C CA . GLY A 1 136 ? -5.656 -3.191 -14.938 1.00 71.25 136 GLY A CA 1
ATOM 1035 C C . GLY A 1 136 ? -6.875 -2.523 -15.569 1.00 71.25 136 GLY A C 1
ATOM 1036 O O . GLY A 1 136 ? -6.771 -1.832 -16.583 1.00 71.25 136 GLY A O 1
ATOM 1037 N N . ALA A 1 137 ? -8.048 -2.761 -14.986 1.00 52.19 137 ALA A N 1
ATOM 1038 C CA . ALA A 1 137 ? -9.229 -1.988 -15.331 1.00 52.19 137 ALA A CA 1
ATOM 1039 C C . ALA A 1 137 ? -8.993 -0.529 -14.923 1.00 52.19 137 ALA A C 1
ATOM 1041 O O . ALA A 1 137 ? -8.489 -0.260 -13.832 1.00 52.19 137 ALA A O 1
ATOM 1042 N N . VAL A 1 138 ? -9.377 0.409 -15.789 1.00 50.25 138 VAL A N 1
ATOM 1043 C CA . VAL A 1 138 ? -9.641 1.785 -15.360 1.00 50.25 138 VAL A CA 1
ATOM 1044 C C . VAL A 1 138 ? -10.653 1.677 -14.226 1.00 50.25 138 VAL A C 1
ATOM 1046 O O . VAL A 1 138 ? -11.683 1.023 -14.416 1.00 50.25 138 VAL A O 1
ATOM 1049 N N . ASP A 1 139 ? -10.344 2.250 -13.059 1.00 49.72 139 ASP A N 1
ATOM 1050 C CA . ASP A 1 139 ? -11.287 2.276 -11.943 1.00 49.72 139 ASP A CA 1
ATOM 1051 C C . ASP A 1 139 ? -12.645 2.735 -12.483 1.00 49.72 139 ASP A C 1
ATOM 1053 O O . ASP A 1 139 ? -12.709 3.806 -13.101 1.00 49.72 139 ASP A O 1
ATOM 1057 N N . PRO A 1 140 ? -13.712 1.919 -12.360 1.00 45.00 140 PRO A N 1
ATOM 1058 C CA . PRO A 1 140 ? -14.990 2.280 -12.933 1.00 45.00 140 PRO A CA 1
ATOM 1059 C C . PRO A 1 140 ? -15.392 3.636 -12.367 1.00 45.00 140 PRO A C 1
ATOM 1061 O O . PRO A 1 140 ? -15.519 3.802 -11.153 1.00 45.00 140 PRO A O 1
ATOM 1064 N N . VAL A 1 141 ? -15.555 4.611 -13.261 1.00 40.91 141 VAL A N 1
ATOM 1065 C CA . VAL A 1 141 ? -15.973 5.967 -12.913 1.00 40.91 141 VAL A CA 1
ATOM 1066 C C . VAL A 1 141 ? -17.357 5.861 -12.268 1.00 40.91 141 VAL A C 1
ATOM 1068 O O . VAL A 1 141 ? -18.364 5.642 -12.937 1.00 40.91 141 VAL A O 1
ATOM 1071 N N . GLY A 1 142 ? -17.386 5.939 -10.940 1.00 56.81 142 GLY A N 1
ATOM 1072 C CA . GLY A 1 142 ? -18.557 5.738 -10.096 1.00 56.81 142 GLY A CA 1
ATOM 1073 C C . GLY A 1 142 ? -18.204 5.911 -8.615 1.00 56.81 142 GLY A C 1
ATOM 1074 O O . GLY A 1 142 ? -17.037 6.001 -8.243 1.00 56.81 142 GLY A O 1
ATOM 1075 N N . ALA A 1 143 ? -19.213 5.976 -7.741 1.00 78.62 143 ALA A N 1
ATOM 1076 C CA . ALA A 1 143 ? -18.988 6.106 -6.300 1.00 78.62 143 ALA A CA 1
ATOM 1077 C C . ALA A 1 143 ? -18.394 4.805 -5.721 1.00 78.62 143 ALA A C 1
ATOM 1079 O O . ALA A 1 143 ? -19.137 3.841 -5.477 1.00 78.62 143 ALA A O 1
ATOM 1080 N N . ARG A 1 144 ? -17.065 4.790 -5.512 1.00 88.62 144 ARG A N 1
ATOM 1081 C CA . ARG A 1 144 ? -16.295 3.696 -4.882 1.00 88.62 144 ARG A CA 1
ATOM 1082 C C . ARG A 1 144 ? -16.902 3.264 -3.550 1.00 88.62 144 ARG A C 1
ATOM 1084 O O . ARG A 1 144 ? -17.044 2.071 -3.288 1.00 88.62 144 ARG A O 1
ATOM 1091 N N . TYR A 1 145 ? -17.289 4.243 -2.739 1.00 93.12 145 TYR A N 1
ATOM 1092 C CA . TYR A 1 145 ? -17.831 4.024 -1.408 1.00 93.12 145 TYR A CA 1
ATOM 1093 C C . TYR A 1 145 ? -19.362 4.014 -1.415 1.00 93.12 145 TYR A C 1
ATOM 1095 O O . TYR A 1 145 ? -20.011 4.878 -2.006 1.00 93.12 145 TYR A O 1
ATOM 1103 N N . ALA A 1 146 ? -19.940 3.026 -0.738 1.00 94.25 146 ALA A N 1
ATOM 1104 C CA . ALA A 1 146 ? -21.346 2.999 -0.350 1.00 94.25 146 ALA A CA 1
ATOM 1105 C C . ALA A 1 146 ? -21.471 3.067 1.177 1.00 94.25 146 ALA A C 1
ATOM 1107 O O . ALA A 1 146 ? -20.538 2.717 1.897 1.00 94.25 146 ALA A O 1
ATOM 1108 N N . PHE A 1 147 ? -22.639 3.475 1.674 1.00 95.00 147 PHE A N 1
ATOM 1109 C CA . PHE A 1 147 ? -22.897 3.669 3.105 1.00 95.00 147 PHE A CA 1
ATOM 1110 C C . PHE A 1 147 ? -24.058 2.778 3.565 1.00 95.00 147 PHE A C 1
ATOM 1112 O O . PHE A 1 147 ? -25.183 3.266 3.669 1.00 95.00 147 PHE A O 1
ATOM 1119 N N . PRO A 1 148 ? -23.832 1.467 3.803 1.00 94.94 148 PRO A N 1
ATOM 1120 C CA . PRO A 1 148 ? -24.896 0.555 4.230 1.00 94.94 148 PRO A CA 1
ATOM 1121 C C . PRO A 1 148 ? -25.573 0.997 5.531 1.00 94.94 148 PRO A C 1
ATOM 1123 O O . PRO A 1 148 ? -26.771 0.798 5.705 1.00 94.94 148 PRO A O 1
ATOM 1126 N N . THR A 1 149 ? -24.811 1.617 6.436 1.00 94.44 149 THR A N 1
ATOM 1127 C CA . THR A 1 149 ? -25.312 2.246 7.663 1.00 94.44 149 THR A CA 1
ATOM 1128 C C . THR A 1 149 ? -24.564 3.555 7.934 1.00 94.44 149 THR A C 1
ATOM 1130 O O . THR A 1 149 ? -23.475 3.757 7.393 1.00 94.44 149 THR A O 1
ATOM 1133 N N . PRO A 1 150 ? -25.059 4.429 8.834 1.00 93.69 150 PRO A N 1
ATOM 1134 C CA . PRO A 1 150 ? -24.337 5.643 9.232 1.00 93.69 150 PRO A CA 1
ATOM 1135 C C . PRO A 1 150 ? -22.962 5.396 9.871 1.00 93.69 150 PRO A C 1
ATOM 1137 O O . PRO A 1 150 ? -22.188 6.337 10.027 1.00 93.69 150 PRO A O 1
ATOM 1140 N N . GLN A 1 151 ? -22.657 4.156 10.265 1.00 94.25 151 GLN A N 1
ATOM 1141 C CA . GLN A 1 151 ? -21.417 3.776 10.948 1.00 94.25 151 GLN A CA 1
ATOM 1142 C C . GLN A 1 151 ? -20.481 2.927 10.078 1.00 94.25 151 GLN A C 1
ATOM 1144 O O . GLN A 1 151 ? -19.373 2.616 10.517 1.00 94.25 151 GLN A O 1
ATOM 1149 N N . THR A 1 152 ? -20.884 2.567 8.854 1.00 96.25 152 THR A N 1
ATOM 1150 C CA . THR A 1 152 ? -20.109 1.673 7.981 1.00 96.25 152 THR A CA 1
ATOM 1151 C C . THR A 1 152 ? -19.920 2.238 6.575 1.00 96.25 152 THR A C 1
ATOM 1153 O O . THR A 1 152 ? -20.742 3.004 6.072 1.00 96.25 152 THR A O 1
ATOM 1156 N N . VAL A 1 153 ? -18.814 1.856 5.937 1.00 96.50 153 VAL A N 1
ATOM 1157 C CA . VAL A 1 153 ? -18.490 2.185 4.544 1.00 96.50 153 VAL A CA 1
ATOM 1158 C C . VAL A 1 153 ? -18.160 0.898 3.808 1.00 96.50 153 VAL A C 1
ATOM 1160 O O . VAL A 1 153 ? -17.244 0.185 4.201 1.00 96.50 153 VAL A O 1
ATOM 1163 N N . SER A 1 154 ? -18.881 0.594 2.737 1.00 95.06 154 SER A N 1
ATOM 1164 C CA . SER A 1 154 ? -18.537 -0.507 1.838 1.00 95.06 154 SER A CA 1
ATOM 1165 C C . SER A 1 154 ? -17.656 0.022 0.711 1.00 95.06 154 SER A C 1
ATOM 1167 O O . SER A 1 154 ? -18.061 0.933 -0.014 1.00 95.06 154 SER A O 1
ATOM 1169 N N . ASP A 1 155 ? -16.453 -0.534 0.582 1.00 93.25 155 ASP A N 1
ATOM 1170 C CA . ASP A 1 155 ? -15.534 -0.257 -0.518 1.00 93.25 155 ASP A CA 1
ATOM 1171 C C . ASP A 1 155 ? -15.764 -1.273 -1.643 1.00 93.25 155 ASP A C 1
ATOM 1173 O O . ASP A 1 155 ? -15.370 -2.435 -1.545 1.00 93.25 155 ASP A O 1
ATOM 1177 N N . LYS A 1 156 ? -16.409 -0.835 -2.728 1.00 89.50 156 LYS A N 1
ATOM 1178 C CA . LYS A 1 156 ? -16.773 -1.708 -3.856 1.00 89.50 156 LYS A CA 1
ATOM 1179 C C . LYS A 1 156 ? -15.566 -2.222 -4.638 1.00 89.50 156 LYS A C 1
ATOM 1181 O O . LYS A 1 156 ? -15.695 -3.219 -5.340 1.00 89.50 156 LYS A O 1
ATOM 1186 N N . GLN A 1 157 ? -14.421 -1.549 -4.538 1.00 83.88 157 GLN A N 1
ATOM 1187 C CA . GLN A 1 157 ? -13.204 -1.935 -5.250 1.00 83.88 157 GLN A CA 1
ATOM 1188 C C . GLN A 1 157 ? -12.502 -3.101 -4.548 1.00 83.88 157 GLN A C 1
ATOM 1190 O O . GLN A 1 157 ? -11.979 -4.005 -5.195 1.00 83.88 157 GLN A O 1
ATOM 1195 N N . THR A 1 158 ? -12.494 -3.094 -3.213 1.00 87.06 158 THR A N 1
ATOM 1196 C CA . THR A 1 158 ? -11.814 -4.122 -2.410 1.00 87.06 158 THR A CA 1
ATOM 1197 C C . THR A 1 158 ? -12.757 -5.191 -1.866 1.00 87.06 158 THR A C 1
ATOM 1199 O O . THR A 1 158 ? -12.289 -6.255 -1.465 1.00 87.06 158 THR A O 1
ATOM 1202 N N . GLY A 1 159 ? -14.065 -4.920 -1.848 1.00 89.94 159 GLY A N 1
ATOM 1203 C CA . GLY A 1 159 ? -15.076 -5.758 -1.205 1.00 89.94 159 GLY A CA 1
ATOM 1204 C C . GLY A 1 159 ? -15.083 -5.654 0.324 1.00 89.94 159 GLY A C 1
ATOM 1205 O O . GLY A 1 159 ? -15.829 -6.385 0.970 1.00 89.94 159 GLY A O 1
ATOM 1206 N N . LEU A 1 160 ? -14.268 -4.767 0.906 1.00 93.31 160 LEU A N 1
ATOM 1207 C CA . LEU A 1 160 ? -14.126 -4.607 2.353 1.00 93.31 160 LEU A CA 1
ATOM 1208 C C . LEU A 1 160 ? -15.232 -3.724 2.935 1.00 93.31 160 LEU A C 1
ATOM 1210 O O . LEU A 1 160 ? -15.659 -2.735 2.326 1.00 93.31 160 LEU A O 1
ATOM 1214 N N . LEU A 1 161 ? -15.653 -4.046 4.157 1.00 96.12 161 LEU A N 1
ATOM 1215 C CA . LEU A 1 161 ? -16.519 -3.195 4.961 1.00 96.12 161 LEU A CA 1
ATOM 1216 C C . LEU A 1 161 ? -15.697 -2.513 6.054 1.00 96.12 161 LEU A C 1
ATOM 1218 O O . LEU A 1 161 ? -15.030 -3.151 6.861 1.00 96.12 161 LEU A O 1
ATOM 1222 N N . TRP A 1 162 ? -15.774 -1.195 6.113 1.00 97.00 162 TRP A N 1
ATOM 1223 C CA . TRP A 1 162 ? -14.971 -0.372 7.000 1.00 97.00 162 TRP A CA 1
ATOM 1224 C C . TRP A 1 162 ? -15.824 0.311 8.058 1.00 97.00 162 TRP A C 1
ATOM 1226 O O . TRP A 1 162 ? -16.951 0.736 7.793 1.00 97.00 162 TRP A O 1
ATOM 1236 N N . GLN A 1 163 ? -15.252 0.492 9.246 1.00 96.31 163 GLN A N 1
ATOM 1237 C CA . GLN A 1 163 ? -15.780 1.425 10.228 1.00 96.31 163 GLN A CA 1
ATOM 1238 C C . GLN A 1 163 ? -15.704 2.827 9.621 1.00 96.31 163 GLN A C 1
ATOM 1240 O O . GLN A 1 163 ? -14.648 3.227 9.128 1.00 96.31 163 GLN A O 1
ATOM 1245 N N . ARG A 1 164 ? -16.810 3.576 9.650 1.00 94.50 164 ARG A N 1
ATOM 1246 C CA . ARG A 1 164 ? -16.904 4.923 9.064 1.00 94.50 164 ARG A CA 1
ATOM 1247 C C . ARG A 1 164 ? -16.291 5.992 9.954 1.00 94.50 164 ARG A C 1
ATOM 1249 O O . ARG A 1 164 ? -15.427 6.742 9.509 1.00 94.50 164 ARG A O 1
ATOM 1256 N N . THR A 1 165 ? -16.691 6.022 11.217 1.00 90.12 165 THR A N 1
ATOM 1257 C CA . THR A 1 165 ? -16.212 7.000 12.198 1.00 90.12 165 THR A CA 1
ATOM 1258 C C . THR A 1 165 ? -15.407 6.261 13.255 1.00 90.12 165 THR A C 1
ATOM 1260 O O . THR A 1 165 ? -15.940 5.381 13.935 1.00 90.12 165 THR A O 1
ATOM 1263 N N . ALA A 1 166 ? -14.115 6.583 13.348 1.00 87.44 166 ALA A N 1
ATOM 1264 C CA . ALA A 1 166 ? -13.277 6.126 14.451 1.00 87.44 166 ALA A CA 1
ATOM 1265 C C . ALA A 1 166 ? -13.727 6.813 15.750 1.00 87.44 166 ALA A C 1
ATOM 1267 O O . ALA A 1 166 ? -14.317 7.889 15.719 1.00 87.44 166 ALA A O 1
ATOM 1268 N N . ASP A 1 167 ? -13.447 6.209 16.899 1.00 87.75 167 ASP A N 1
ATOM 1269 C CA . ASP A 1 167 ? -13.872 6.743 18.203 1.00 87.75 167 ASP A CA 1
ATOM 1270 C C . ASP A 1 167 ? -12.989 7.884 18.739 1.00 87.75 167 ASP A C 1
ATOM 1272 O O . ASP A 1 167 ? -13.211 8.377 19.846 1.00 87.75 167 ASP A O 1
ATOM 1276 N N . GLY A 1 168 ? -11.982 8.298 17.965 1.00 88.19 168 GLY A N 1
ATOM 1277 C CA . GLY A 1 168 ? -11.059 9.375 18.319 1.00 88.19 168 GLY A CA 1
ATOM 1278 C C . GLY A 1 168 ? -10.103 9.037 19.466 1.00 88.19 168 GLY A C 1
ATOM 1279 O O . GLY A 1 168 ? -9.401 9.925 19.942 1.00 88.19 168 GLY A O 1
ATOM 1280 N N . GLN A 1 169 ? -10.054 7.782 19.925 1.00 91.69 169 GLN A N 1
ATOM 1281 C CA . GLN A 1 169 ? -9.160 7.354 20.998 1.00 91.69 169 GLN A CA 1
ATOM 1282 C C . GLN A 1 169 ? -7.911 6.682 20.426 1.00 91.69 169 GLN A C 1
ATOM 1284 O O . GLN A 1 169 ? -7.980 5.809 19.554 1.00 91.69 169 GLN A O 1
ATOM 1289 N N . THR A 1 170 ? -6.755 7.055 20.967 1.00 95.25 170 THR A N 1
ATOM 1290 C CA . THR A 1 170 ? -5.488 6.398 20.646 1.00 95.25 170 THR A CA 1
ATOM 1291 C C . THR A 1 170 ? -5.238 5.225 21.589 1.00 95.25 170 THR A C 1
ATOM 1293 O O . THR A 1 170 ? -5.665 5.225 22.743 1.00 95.25 170 THR A O 1
ATOM 1296 N N . ARG A 1 171 ? -4.600 4.171 21.077 1.00 96.38 171 ARG A N 1
ATOM 1297 C CA . ARG A 1 171 ? -4.413 2.897 21.784 1.00 96.38 171 ARG A CA 1
ATOM 1298 C C . ARG A 1 171 ? -3.051 2.297 21.484 1.00 96.38 171 ARG A C 1
ATOM 1300 O O . ARG A 1 171 ? -2.500 2.549 20.414 1.00 96.38 171 ARG A O 1
ATOM 1307 N N . THR A 1 172 ? -2.545 1.471 22.396 1.00 98.06 172 THR A N 1
ATOM 1308 C CA . THR A 1 172 ? -1.446 0.546 22.085 1.00 98.06 172 THR A CA 1
ATOM 1309 C C . THR A 1 172 ? -1.908 -0.471 21.044 1.00 98.06 172 THR A C 1
ATOM 1311 O O . THR A 1 172 ? -3.109 -0.666 20.832 1.00 98.06 172 THR A O 1
ATOM 1314 N N . TRP A 1 173 ? -0.964 -1.125 20.375 1.00 98.06 173 TRP A N 1
ATOM 1315 C CA . TRP A 1 173 ? -1.273 -2.042 19.282 1.00 98.06 173 TRP A CA 1
ATOM 1316 C C . TRP A 1 173 ? -2.140 -3.229 19.733 1.00 98.06 173 TRP A C 1
ATOM 1318 O O . TRP A 1 173 ? -3.159 -3.518 19.105 1.00 98.06 173 TRP A O 1
ATOM 1328 N N . ASP A 1 174 ? -1.811 -3.863 20.864 1.00 97.69 174 ASP A N 1
ATOM 1329 C CA . ASP A 1 174 ? -2.602 -4.985 21.395 1.00 97.69 174 ASP A CA 1
ATOM 1330 C C . ASP A 1 174 ? -4.025 -4.547 21.775 1.00 97.69 174 ASP A C 1
ATOM 1332 O O . ASP A 1 174 ? -5.003 -5.247 21.491 1.00 97.69 174 ASP A O 1
ATOM 1336 N N . ALA A 1 175 ? -4.169 -3.344 22.343 1.00 98.12 175 ALA A N 1
ATOM 1337 C CA . ALA A 1 175 ? -5.474 -2.768 22.646 1.00 98.12 175 ALA A CA 1
ATOM 1338 C C . ALA A 1 175 ? -6.271 -2.442 21.369 1.00 98.12 175 ALA A C 1
ATOM 1340 O O . ALA A 1 175 ? -7.484 -2.644 21.337 1.00 98.12 175 ALA A O 1
ATOM 1341 N N . ALA A 1 176 ? -5.614 -1.986 20.298 1.00 97.94 176 ALA A N 1
ATOM 1342 C CA . ALA A 1 176 ? -6.249 -1.754 19.003 1.00 97.94 176 ALA A CA 1
ATOM 1343 C C . ALA A 1 176 ? -6.791 -3.053 18.385 1.00 97.94 176 ALA A C 1
ATOM 1345 O O . ALA A 1 176 ? -7.928 -3.088 17.908 1.00 97.94 176 ALA A O 1
ATOM 1346 N N . VAL A 1 177 ? -6.014 -4.141 18.453 1.00 97.81 177 VAL A N 1
ATOM 1347 C CA . VAL A 1 177 ? -6.457 -5.477 18.024 1.00 97.81 177 VAL A CA 1
ATOM 1348 C C . VAL A 1 177 ? -7.676 -5.930 18.828 1.00 97.81 177 VAL A C 1
ATOM 1350 O O . VAL A 1 177 ? -8.655 -6.397 18.240 1.00 97.81 177 VAL A O 1
ATOM 1353 N N . ALA A 1 178 ? -7.640 -5.780 20.155 1.00 98.00 178 ALA A N 1
ATOM 1354 C CA . ALA A 1 178 ? -8.741 -6.170 21.032 1.00 98.00 178 ALA A CA 1
ATOM 1355 C C . ALA A 1 178 ? -10.026 -5.379 20.740 1.00 98.00 178 ALA A C 1
ATOM 1357 O O . ALA A 1 178 ? -11.093 -5.977 20.609 1.00 98.00 178 ALA A O 1
ATOM 1358 N N . VAL A 1 179 ? -9.919 -4.058 20.565 1.00 96.88 179 VAL A N 1
ATOM 1359 C CA . VAL A 1 179 ? -11.069 -3.195 20.260 1.00 96.88 179 VAL A CA 1
ATOM 1360 C C . VAL A 1 179 ? -11.719 -3.574 18.941 1.00 96.88 179 VAL A C 1
ATOM 1362 O O . VAL A 1 179 ? -12.939 -3.700 18.895 1.00 96.88 179 VAL A O 1
ATOM 1365 N N . CYS A 1 180 ? -10.938 -3.832 17.891 1.00 97.62 180 CYS A N 1
ATOM 1366 C CA . CYS A 1 180 ? -11.539 -4.258 16.635 1.00 97.62 180 CYS A CA 1
ATOM 1367 C C . CYS A 1 180 ? -12.212 -5.626 16.730 1.00 97.62 180 CYS A C 1
ATOM 1369 O O . CYS A 1 180 ? -13.273 -5.793 16.149 1.00 97.62 180 CYS A O 1
ATOM 1371 N N . ARG A 1 181 ? -11.661 -6.584 17.486 1.00 97.44 181 ARG A N 1
ATOM 1372 C CA . ARG A 1 181 ? -12.301 -7.901 17.674 1.00 97.44 181 ARG A CA 1
ATOM 1373 C C . ARG A 1 181 ? -13.609 -7.833 18.462 1.00 97.44 181 ARG A C 1
ATOM 1375 O O . ARG A 1 181 ? -14.483 -8.665 18.242 1.00 97.44 181 ARG A O 1
ATOM 1382 N N . ALA A 1 182 ? -13.720 -6.880 19.384 1.00 97.00 182 ALA A N 1
ATOM 1383 C CA . ALA A 1 182 ? -14.914 -6.667 20.197 1.00 97.00 182 ALA A CA 1
ATOM 1384 C C . ALA A 1 182 ? -15.969 -5.781 19.511 1.00 97.00 182 ALA A C 1
ATOM 1386 O O . ALA A 1 182 ? -17.073 -5.636 20.031 1.00 97.00 182 ALA A O 1
ATOM 1387 N N . LEU A 1 183 ? -15.636 -5.162 18.374 1.00 96.12 183 LEU A N 1
ATOM 1388 C CA . LEU A 1 183 ? -16.534 -4.265 17.663 1.00 96.12 183 LEU A CA 1
ATOM 1389 C C . LEU A 1 183 ? -17.697 -5.048 17.034 1.00 96.12 183 LEU A C 1
ATOM 1391 O O . LEU A 1 183 ? -17.485 -6.052 16.355 1.00 96.12 183 LEU A O 1
ATOM 1395 N N . ASP A 1 184 ? -18.917 -4.546 17.219 1.00 94.69 184 ASP A N 1
ATOM 1396 C CA . ASP A 1 184 ? -20.148 -5.104 16.646 1.00 94.69 184 ASP A CA 1
ATOM 1397 C C . ASP A 1 184 ? -20.948 -4.001 15.934 1.00 94.69 184 ASP A C 1
ATOM 1399 O O . ASP A 1 184 ? -22.016 -3.563 16.362 1.00 94.69 184 ASP A O 1
ATOM 1403 N N . LEU A 1 185 ? -20.376 -3.478 14.844 1.00 93.00 185 LEU A N 1
ATOM 1404 C CA . LEU A 1 185 ? -21.080 -2.562 13.949 1.00 93.00 185 LEU A CA 1
ATOM 1405 C C . LEU A 1 185 ? -21.754 -3.375 12.847 1.00 93.00 185 LEU A C 1
ATOM 1407 O O . LEU A 1 185 ? -21.109 -3.793 11.888 1.00 93.00 185 LEU A O 1
ATOM 1411 N N . SER A 1 186 ? -23.070 -3.567 12.956 1.00 90.19 186 SER A N 1
ATOM 1412 C CA . SER A 1 186 ? -23.839 -4.374 11.991 1.00 90.19 186 SER A CA 1
ATOM 1413 C C . SER A 1 186 ? -23.329 -5.826 11.894 1.00 90.19 186 SER A C 1
ATOM 1415 O O . SER A 1 186 ? -23.157 -6.370 10.795 1.00 90.19 186 SER A O 1
ATOM 1417 N N . GLY A 1 187 ? -23.047 -6.445 13.044 1.00 92.69 187 GLY A N 1
ATOM 1418 C CA . GLY A 1 187 ? -22.587 -7.824 13.185 1.00 92.69 187 GLY A CA 1
ATOM 1419 C C . GLY A 1 187 ? -21.095 -7.946 13.540 1.00 92.69 187 GLY A C 1
ATOM 1420 O O . GLY A 1 187 ? -20.317 -7.015 13.292 1.00 92.69 187 GLY A O 1
ATOM 1421 N N . PRO A 1 188 ? -20.673 -9.122 14.046 1.00 94.56 188 PRO A N 1
ATOM 1422 C CA . PRO A 1 188 ? -19.292 -9.393 14.439 1.00 94.56 188 PRO A CA 1
ATOM 1423 C C . PRO A 1 188 ? -18.363 -9.562 13.221 1.00 94.56 188 PRO A C 1
ATOM 1425 O O . PRO A 1 188 ? -18.776 -9.422 12.065 1.00 94.56 188 PRO A O 1
ATOM 1428 N N . GLY A 1 189 ? -17.094 -9.891 13.486 1.00 94.38 189 GLY A N 1
ATOM 1429 C CA . GLY A 1 189 ? -16.083 -10.214 12.465 1.00 94.38 189 GLY A CA 1
ATOM 1430 C C . GLY A 1 189 ? -15.102 -9.082 12.155 1.00 94.38 189 GLY A C 1
ATOM 1431 O O . GLY A 1 189 ? -14.283 -9.206 11.249 1.00 94.38 189 GLY A O 1
ATOM 1432 N N . TRP A 1 190 ? -15.175 -7.989 12.909 1.00 96.94 190 TRP A N 1
ATOM 1433 C CA . TRP A 1 190 ? -14.276 -6.853 12.781 1.00 96.94 190 TRP A CA 1
ATOM 1434 C C . TRP A 1 190 ? -12.855 -7.193 13.247 1.00 96.94 190 TRP A C 1
ATOM 1436 O O . TRP A 1 190 ? -12.625 -7.988 14.162 1.00 96.94 190 TRP A O 1
ATOM 1446 N N . ARG A 1 191 ? -11.871 -6.577 12.597 1.00 97.12 191 ARG A N 1
ATOM 1447 C CA . ARG A 1 191 ? -10.447 -6.745 12.898 1.00 97.12 191 ARG A CA 1
ATOM 1448 C C . ARG A 1 191 ? -9.660 -5.491 12.548 1.00 97.12 191 ARG A C 1
ATOM 1450 O O . ARG A 1 191 ? -10.132 -4.612 11.831 1.00 97.12 191 ARG A O 1
ATOM 1457 N N . LEU A 1 192 ? -8.443 -5.423 13.073 1.00 97.19 192 LEU A N 1
ATOM 1458 C CA . LEU A 1 192 ? -7.493 -4.387 12.699 1.00 97.19 192 LEU A CA 1
ATOM 1459 C C . LEU A 1 192 ? -7.019 -4.651 11.249 1.00 97.19 192 LEU A C 1
ATOM 1461 O O . LEU A 1 192 ? -6.589 -5.777 10.956 1.00 97.19 192 LEU A O 1
ATOM 1465 N N . PRO A 1 193 ? -7.115 -3.670 10.335 1.00 96.50 193 PRO A N 1
ATOM 1466 C CA . PRO A 1 193 ? -6.788 -3.850 8.925 1.00 96.50 193 PRO A CA 1
ATOM 1467 C C . PRO A 1 193 ? -5.311 -4.157 8.749 1.00 96.50 193 PRO A C 1
ATOM 1469 O O . PRO A 1 193 ? -4.475 -3.641 9.487 1.00 96.50 193 PRO A O 1
ATOM 1472 N N . SER A 1 194 ? -4.971 -4.988 7.771 1.00 95.25 194 SER A N 1
ATOM 1473 C CA . SER A 1 194 ? -3.576 -5.169 7.377 1.00 95.25 194 SER A CA 1
ATOM 1474 C C . SER A 1 194 ? -3.032 -3.890 6.744 1.00 95.25 194 SER A C 1
ATOM 1476 O O . SER A 1 194 ? -3.790 -3.009 6.326 1.00 95.25 194 SER A O 1
ATOM 1478 N N . MET A 1 195 ? -1.708 -3.797 6.627 1.00 93.00 195 MET A N 1
ATOM 1479 C CA . MET A 1 195 ? -1.070 -2.676 5.944 1.00 93.00 195 MET A CA 1
ATOM 1480 C C . MET A 1 195 ? -1.607 -2.493 4.524 1.00 93.00 195 MET A C 1
ATOM 1482 O O . MET A 1 195 ? -1.965 -1.389 4.124 1.00 93.00 195 MET A O 1
ATOM 1486 N N . LYS A 1 196 ? -1.772 -3.602 3.799 1.00 90.75 196 LYS A N 1
ATOM 1487 C CA . LYS A 1 196 ? -2.297 -3.592 2.435 1.00 90.75 196 LYS A CA 1
ATOM 1488 C C . LYS A 1 196 ? -3.735 -3.119 2.351 1.00 90.75 196 LYS A C 1
ATOM 1490 O O . LYS A 1 196 ? -4.085 -2.424 1.407 1.00 90.75 196 LYS A O 1
ATOM 1495 N N . GLU A 1 197 ? -4.567 -3.501 3.311 1.00 93.75 197 GLU A N 1
ATOM 1496 C CA . GLU A 1 197 ? -5.966 -3.085 3.340 1.00 93.75 197 GLU A CA 1
ATOM 1497 C C . GLU A 1 197 ? -6.075 -1.596 3.638 1.00 93.75 197 GLU A C 1
ATOM 1499 O O . GLU A 1 197 ? -6.747 -0.880 2.900 1.00 93.75 197 GLU A O 1
ATOM 1504 N N . LEU A 1 198 ? -5.378 -1.103 4.666 1.00 93.88 198 LEU A N 1
ATOM 1505 C CA . LEU A 1 198 ? -5.472 0.306 5.041 1.00 93.88 198 LEU A CA 1
ATOM 1506 C C . LEU A 1 198 ? -4.861 1.226 3.970 1.00 93.88 198 LEU A C 1
ATOM 1508 O O . LEU A 1 198 ? -5.402 2.302 3.724 1.00 93.88 198 LEU A O 1
ATOM 1512 N N . GLN A 1 199 ? -3.809 0.787 3.265 1.00 90.88 199 GLN A N 1
ATOM 1513 C CA . GLN A 1 199 ? -3.234 1.526 2.131 1.00 90.88 199 GLN A CA 1
ATOM 1514 C C . GLN A 1 199 ? -4.224 1.722 0.981 1.00 90.88 199 GLN A C 1
ATOM 1516 O O . GLN A 1 199 ? -4.105 2.703 0.253 1.00 90.88 199 GLN A O 1
ATOM 1521 N N . THR A 1 200 ? -5.229 0.852 0.828 1.00 90.12 200 THR A N 1
ATOM 1522 C CA . THR A 1 200 ? -6.246 1.041 -0.218 1.00 90.12 200 THR A CA 1
ATOM 1523 C C . THR A 1 200 ? -7.108 2.282 0.010 1.00 90.12 200 THR A C 1
ATOM 1525 O O . THR A 1 200 ? -7.679 2.794 -0.951 1.00 90.12 200 THR A O 1
ATOM 1528 N N . LEU A 1 201 ? -7.197 2.789 1.246 1.00 91.06 201 LEU A N 1
ATOM 1529 C CA . LEU A 1 201 ? -7.960 4.001 1.560 1.00 91.06 201 LEU A CA 1
ATOM 1530 C C . LEU A 1 201 ? -7.223 5.293 1.186 1.00 91.06 201 LEU A C 1
ATOM 1532 O O . LEU A 1 201 ? -7.826 6.365 1.243 1.00 91.06 201 LEU A O 1
ATOM 1536 N N . LEU A 1 202 ? -5.936 5.206 0.832 1.00 89.06 202 LEU A N 1
ATOM 1537 C CA . LEU A 1 202 ? -5.150 6.367 0.441 1.00 89.06 202 LEU A CA 1
ATOM 1538 C C . LEU A 1 202 ? -5.673 6.957 -0.869 1.00 89.06 202 LEU A C 1
ATOM 1540 O O . LEU A 1 202 ? -5.707 6.288 -1.899 1.00 89.06 202 LEU A O 1
ATOM 1544 N N . ASP A 1 203 ? -6.013 8.240 -0.823 1.00 87.06 203 ASP A N 1
ATOM 1545 C CA . ASP A 1 203 ? -6.281 9.064 -1.996 1.00 87.06 203 ASP A CA 1
ATOM 1546 C C . ASP A 1 203 ? -5.157 10.091 -2.147 1.00 87.06 203 ASP A C 1
ATOM 1548 O O . ASP A 1 203 ? -5.193 11.186 -1.581 1.00 87.06 203 ASP A O 1
ATOM 1552 N N . LEU A 1 204 ? -4.127 9.709 -2.906 1.00 84.56 204 LEU A N 1
ATOM 1553 C CA . LEU A 1 204 ? -2.936 10.533 -3.130 1.00 84.56 204 LEU A CA 1
ATOM 1554 C C . LEU A 1 204 ? -3.169 11.678 -4.131 1.00 84.56 204 LEU A C 1
ATOM 1556 O O . LEU A 1 204 ? -2.255 12.463 -4.376 1.00 84.56 204 LEU A O 1
ATOM 1560 N N . SER A 1 205 ? -4.382 11.809 -4.684 1.00 82.25 205 SER A N 1
ATOM 1561 C CA . SER A 1 205 ? -4.792 13.009 -5.426 1.00 82.25 205 SER A CA 1
ATOM 1562 C C . SER A 1 205 ? -5.227 14.155 -4.502 1.00 82.25 205 SER A C 1
ATOM 1564 O O . SER A 1 205 ? -5.449 15.275 -4.963 1.00 82.25 205 SER A O 1
ATOM 1566 N N . ARG A 1 206 ? -5.323 13.892 -3.191 1.00 80.56 206 ARG A N 1
ATOM 1567 C CA . ARG A 1 206 ? -5.741 14.842 -2.158 1.00 80.56 206 ARG A CA 1
ATOM 1568 C C . ARG A 1 206 ? -4.605 15.124 -1.184 1.00 80.56 206 ARG A C 1
ATOM 1570 O O . ARG A 1 206 ? -3.768 14.273 -0.895 1.00 80.56 206 ARG A O 1
ATOM 1577 N N . GLN A 1 207 ? -4.618 16.329 -0.628 1.00 70.38 207 GLN A N 1
ATOM 1578 C CA . GLN A 1 207 ? -3.769 16.716 0.492 1.00 70.38 207 GLN A CA 1
ATOM 1579 C C . GLN A 1 207 ? -4.629 16.970 1.720 1.00 70.38 207 GLN A C 1
ATOM 1581 O O . GLN A 1 207 ? -5.629 17.677 1.626 1.00 70.38 207 GLN A O 1
ATOM 1586 N N . LEU A 1 208 ? -4.177 16.469 2.874 1.00 74.81 208 LEU A N 1
ATOM 1587 C CA . LEU A 1 208 ? -4.667 16.891 4.190 1.00 74.81 208 LEU A CA 1
ATOM 1588 C C . LEU A 1 208 ? -6.204 16.794 4.348 1.00 74.81 208 LEU A C 1
ATOM 1590 O O . LEU A 1 208 ? -6.866 17.806 4.576 1.00 74.81 208 LEU A O 1
ATOM 1594 N N . PRO A 1 209 ? -6.779 15.580 4.299 1.00 83.81 209 PRO A N 1
ATOM 1595 C CA . PRO A 1 209 ? -6.053 14.316 4.348 1.00 83.81 209 PRO A CA 1
ATOM 1596 C C . PRO A 1 209 ? -6.063 13.541 3.025 1.00 83.81 209 PRO A C 1
ATOM 1598 O O . PRO A 1 209 ? -6.935 13.729 2.178 1.00 83.81 209 PRO A O 1
ATOM 1601 N N . ALA A 1 210 ? -5.076 12.660 2.858 1.00 87.25 210 ALA A N 1
ATOM 1602 C CA . ALA A 1 210 ? -4.911 11.778 1.703 1.00 87.25 210 ALA A CA 1
ATOM 1603 C C . ALA A 1 210 ? -5.900 10.595 1.753 1.00 87.25 210 ALA A C 1
ATOM 1605 O O . ALA A 1 210 ? -5.500 9.432 1.767 1.00 87.25 210 ALA A O 1
ATOM 1606 N N . LEU A 1 211 ? -7.193 10.900 1.868 1.00 88.31 211 LEU A N 1
ATOM 1607 C CA . LEU A 1 211 ? -8.327 9.976 1.816 1.00 88.31 211 LEU A CA 1
ATOM 1608 C C . LEU A 1 211 ? -9.606 10.745 1.452 1.00 88.31 211 LEU A C 1
ATOM 1610 O O . LEU A 1 211 ? -9.633 11.976 1.474 1.00 88.31 211 LEU A O 1
ATOM 1614 N N . ASP A 1 212 ? -10.695 10.022 1.208 1.00 89.94 212 ASP A N 1
ATOM 1615 C CA . ASP A 1 212 ? -12.026 10.611 1.052 1.00 89.94 212 ASP A CA 1
ATOM 1616 C C . ASP A 1 212 ? -12.625 10.992 2.430 1.00 89.94 212 ASP A C 1
ATOM 1618 O O . ASP A 1 212 ? -12.990 10.100 3.204 1.00 89.94 212 ASP A O 1
ATOM 1622 N N . PRO A 1 213 ? -12.779 12.295 2.752 1.00 88.81 213 PRO A N 1
ATOM 1623 C CA . PRO A 1 213 ? -13.304 12.739 4.043 1.00 88.81 213 PRO A CA 1
ATOM 1624 C C . PRO A 1 213 ? -14.822 12.559 4.167 1.00 88.81 213 PRO A C 1
ATOM 1626 O O . PRO A 1 213 ? -15.351 12.559 5.278 1.00 88.81 213 PRO A O 1
ATOM 1629 N N . VAL A 1 214 ? -15.537 12.412 3.045 1.00 89.81 214 VAL A N 1
AT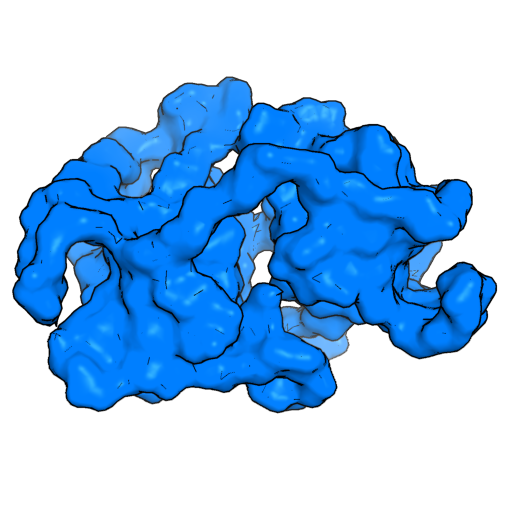OM 1630 C CA . VAL A 1 214 ? -16.963 12.076 3.053 1.00 89.81 214 VAL A CA 1
ATOM 1631 C C . VAL A 1 214 ? -17.121 10.613 3.419 1.00 89.81 214 VAL A C 1
ATOM 1633 O O . VAL A 1 214 ? -18.039 10.281 4.164 1.00 89.81 214 VAL A O 1
ATOM 1636 N N . ALA A 1 215 ? -16.246 9.734 2.928 1.00 92.38 215 ALA A N 1
ATOM 1637 C CA . ALA A 1 215 ? -16.265 8.320 3.277 1.00 92.38 215 ALA A CA 1
ATOM 1638 C C . ALA A 1 215 ? -15.747 8.066 4.698 1.00 92.38 215 ALA A C 1
ATOM 1640 O O . ALA A 1 215 ? -16.426 7.390 5.470 1.00 92.38 215 ALA A O 1
ATOM 1641 N N . PHE A 1 216 ? -14.610 8.648 5.074 1.00 92.44 216 PHE A N 1
ATOM 1642 C CA . PHE A 1 216 ? -14.003 8.448 6.387 1.00 92.44 216 PHE A CA 1
ATOM 1643 C C . PHE A 1 216 ? -13.696 9.795 7.048 1.00 92.44 216 PHE A C 1
ATOM 1645 O O . PHE A 1 216 ? -12.609 10.347 6.873 1.00 92.44 216 PHE A O 1
ATOM 1652 N N . PRO A 1 217 ? -14.636 10.341 7.832 1.00 88.75 217 PRO A N 1
ATOM 1653 C CA . PRO A 1 217 ? -14.370 11.546 8.603 1.00 88.75 217 PRO A CA 1
ATOM 1654 C C . PRO A 1 217 ? -13.274 11.268 9.645 1.00 88.75 217 PRO A C 1
ATOM 1656 O O . PRO A 1 217 ? -13.442 10.401 10.507 1.00 88.75 217 PRO A O 1
ATOM 1659 N N . ILE A 1 218 ? -12.152 11.989 9.545 1.00 77.56 218 ILE A N 1
ATOM 1660 C CA . ILE A 1 218 ? -11.011 11.952 10.478 1.00 77.56 218 ILE A CA 1
ATOM 1661 C C . ILE A 1 218 ? -10.404 13.344 10.647 1.00 77.56 218 ILE A C 1
ATOM 1663 O O . ILE A 1 218 ? -10.555 14.188 9.758 1.00 77.56 218 ILE A O 1
ATOM 1667 N N . ALA A 1 219 ? -9.644 13.569 11.724 1.00 67.19 219 ALA A N 1
ATOM 1668 C CA . ALA A 1 219 ? -8.711 14.690 11.733 1.00 67.19 219 ALA A CA 1
ATOM 1669 C C . ALA A 1 219 ? -7.508 14.378 10.814 1.00 67.19 219 ALA A C 1
ATOM 1671 O O . ALA A 1 219 ? -7.007 13.251 10.786 1.00 67.19 219 ALA A O 1
ATOM 1672 N N . PRO A 1 220 ? -7.010 15.357 10.039 1.00 60.94 220 PRO A N 1
ATOM 1673 C CA . PRO A 1 220 ? -6.131 15.082 8.905 1.00 60.94 220 PRO A CA 1
ATOM 1674 C C . PRO A 1 220 ? -4.711 14.622 9.258 1.00 60.94 220 PRO A C 1
ATOM 1676 O O . PRO A 1 220 ? -3.957 14.229 8.372 1.00 60.94 220 PRO A O 1
ATOM 1679 N N . THR A 1 221 ? -4.322 14.679 10.531 1.00 67.81 221 THR A N 1
ATOM 1680 C CA . THR A 1 221 ? -2.970 14.342 11.008 1.00 67.81 221 THR A CA 1
ATOM 1681 C C . THR A 1 221 ? -2.903 13.022 11.767 1.00 67.81 221 THR A C 1
ATOM 1683 O O . THR A 1 221 ? -1.853 12.678 12.304 1.00 67.81 221 THR A O 1
ATOM 1686 N N . GLU A 1 222 ? -4.008 12.289 11.839 1.00 81.56 222 GLU A N 1
ATOM 1687 C CA . GLU A 1 222 ? -4.092 11.053 12.605 1.00 81.56 222 GLU A CA 1
ATOM 1688 C C . GLU A 1 222 ? -3.304 9.919 11.931 1.00 81.56 222 GLU A C 1
ATOM 1690 O O . GLU A 1 222 ? -3.351 9.721 10.710 1.00 81.56 222 GLU A O 1
ATOM 1695 N N . GLN A 1 223 ? -2.565 9.171 12.750 1.00 90.62 223 GLN A N 1
ATOM 1696 C CA . GLN A 1 223 ? -1.906 7.935 12.349 1.00 90.62 223 GLN A CA 1
ATOM 1697 C C . GLN A 1 223 ? -2.700 6.732 12.850 1.00 90.62 223 GLN A C 1
ATOM 1699 O O . GLN A 1 223 ? -3.119 6.702 14.008 1.00 90.62 223 GLN A O 1
ATOM 1704 N N . TYR A 1 224 ? -2.897 5.751 11.980 1.00 94.69 224 TYR A N 1
ATOM 1705 C CA . TYR A 1 224 ? -3.768 4.611 12.219 1.00 94.69 224 TYR A CA 1
ATOM 1706 C C . TYR A 1 224 ? -2.983 3.313 12.234 1.00 94.69 224 TYR A C 1
ATOM 1708 O O . TYR A 1 224 ? -2.199 3.040 11.321 1.00 94.69 224 TYR A O 1
ATOM 1716 N N . TRP A 1 225 ? -3.227 2.506 13.261 1.00 97.25 225 TRP A N 1
ATOM 1717 C CA . TRP A 1 225 ? -2.642 1.182 13.378 1.00 97.25 225 TRP A CA 1
ATOM 1718 C C . TRP A 1 225 ? -3.069 0.251 12.247 1.00 97.25 225 TRP A C 1
ATOM 1720 O O . TRP A 1 225 ? -4.207 0.283 11.777 1.00 97.25 225 TRP A O 1
ATOM 1730 N N . THR A 1 226 ? -2.161 -0.654 11.895 1.00 96.62 226 THR A N 1
ATOM 1731 C CA . THR A 1 226 ? -2.448 -1.829 11.072 1.00 96.62 226 THR A CA 1
ATOM 1732 C C . THR A 1 226 ? -2.101 -3.097 11.849 1.00 96.62 226 THR A C 1
ATOM 1734 O O . THR A 1 226 ? -1.310 -3.063 12.789 1.00 96.62 226 THR A O 1
ATOM 1737 N N . SER A 1 227 ? -2.656 -4.242 11.460 1.00 95.94 227 SER A N 1
ATOM 1738 C CA . SER A 1 227 ? -2.307 -5.550 12.026 1.00 95.94 227 SER A CA 1
ATOM 1739 C C . SER A 1 227 ? -0.970 -6.096 11.523 1.00 95.94 227 SER A C 1
ATOM 1741 O O . SER A 1 227 ? -0.502 -7.121 12.017 1.00 95.94 227 SER A O 1
ATOM 1743 N N . SER A 1 228 ? -0.332 -5.434 10.556 1.00 95.19 228 SER A N 1
ATOM 1744 C CA . SER A 1 228 ? 0.971 -5.849 10.048 1.00 95.19 228 SER A CA 1
ATOM 1745 C C . SER A 1 228 ? 2.085 -5.457 11.019 1.00 95.19 228 SER A C 1
ATOM 1747 O O . SER A 1 228 ? 2.129 -4.341 11.536 1.00 95.19 228 SER A O 1
ATOM 1749 N N . THR A 1 229 ? 3.029 -6.369 11.235 1.00 94.69 229 THR A N 1
ATOM 1750 C CA . THR A 1 229 ? 4.201 -6.165 12.096 1.00 94.69 229 THR A CA 1
ATOM 1751 C C . THR A 1 229 ? 5.471 -6.046 11.262 1.00 94.69 229 THR A C 1
ATOM 1753 O O . THR A 1 229 ? 5.524 -6.520 10.126 1.00 94.69 229 THR A O 1
ATOM 1756 N N . LEU A 1 230 ? 6.501 -5.382 11.791 1.00 92.94 230 LEU A N 1
ATOM 1757 C CA . LEU A 1 230 ? 7.778 -5.287 11.086 1.00 92.94 230 LEU A CA 1
ATOM 1758 C C . LEU A 1 230 ? 8.535 -6.612 11.207 1.00 92.94 230 LEU A C 1
ATOM 1760 O O . LEU A 1 230 ? 8.916 -7.026 12.304 1.00 92.94 230 LEU A O 1
ATOM 1764 N N . LYS A 1 231 ? 8.800 -7.275 10.078 1.00 90.88 231 LYS A N 1
ATOM 1765 C CA . LYS A 1 231 ? 9.571 -8.520 10.075 1.00 90.88 231 LYS A CA 1
ATOM 1766 C C . LYS A 1 231 ? 10.973 -8.292 10.657 1.00 90.88 231 LYS A C 1
ATOM 1768 O O . LYS A 1 231 ? 11.735 -7.445 10.191 1.00 90.88 231 LYS A O 1
ATOM 1773 N N . GLY A 1 232 ? 11.306 -9.081 11.678 1.00 89.69 232 GLY A N 1
ATOM 1774 C CA . GLY A 1 232 ? 12.564 -8.972 12.423 1.00 89.69 232 GLY A CA 1
ATOM 1775 C C . GLY A 1 232 ? 12.505 -8.038 13.637 1.00 89.69 232 GLY A C 1
ATOM 1776 O O . GLY A 1 232 ? 13.490 -7.960 14.359 1.00 89.69 232 GLY A O 1
ATOM 1777 N N . SER A 1 233 ? 11.370 -7.378 13.897 1.00 91.62 233 SER A N 1
ATOM 1778 C CA . SER A 1 233 ? 11.127 -6.627 15.133 1.00 91.62 233 SER A CA 1
ATOM 1779 C C . SER A 1 233 ? 10.069 -7.327 15.986 1.00 91.62 233 SER A C 1
ATOM 1781 O O . SER A 1 233 ? 8.993 -7.692 15.507 1.00 91.62 233 SER A O 1
ATOM 1783 N N . ALA A 1 234 ? 10.375 -7.518 17.270 1.00 91.88 234 ALA A N 1
ATOM 1784 C CA . ALA A 1 234 ? 9.412 -8.028 18.245 1.00 91.88 234 ALA A CA 1
ATOM 1785 C C . ALA A 1 234 ? 8.481 -6.922 18.769 1.00 91.88 234 ALA A C 1
ATOM 1787 O O . ALA A 1 234 ? 7.378 -7.216 19.226 1.00 91.88 234 ALA A O 1
ATOM 1788 N N . THR A 1 235 ? 8.913 -5.663 18.682 1.00 95.06 235 THR A N 1
ATOM 1789 C CA . THR A 1 235 ? 8.283 -4.527 19.361 1.00 95.06 235 THR A CA 1
ATOM 1790 C C . THR A 1 235 ? 7.533 -3.604 18.426 1.00 95.06 235 THR A C 1
ATOM 1792 O O . THR A 1 235 ? 6.703 -2.848 18.909 1.00 95.06 235 THR A O 1
ATOM 1795 N N . ASP A 1 236 ? 7.778 -3.654 17.116 1.00 96.25 236 ASP A N 1
ATOM 1796 C CA . ASP A 1 236 ? 7.229 -2.658 16.194 1.00 96.25 236 ASP A CA 1
ATOM 1797 C C . ASP A 1 236 ? 6.063 -3.204 15.372 1.00 96.25 236 ASP A C 1
ATOM 1799 O O . ASP A 1 236 ? 5.986 -4.394 15.027 1.00 96.25 236 ASP A O 1
ATOM 1803 N N . ALA A 1 237 ? 5.144 -2.300 15.051 1.00 96.81 237 ALA A N 1
ATOM 1804 C CA . ALA A 1 237 ? 4.031 -2.537 14.149 1.00 96.81 237 ALA A CA 1
ATOM 1805 C C . ALA A 1 237 ? 3.879 -1.386 13.153 1.00 96.81 237 ALA A C 1
ATOM 1807 O O . ALA A 1 237 ? 4.367 -0.277 13.382 1.00 96.81 237 ALA A O 1
ATOM 1808 N N . TRP A 1 238 ? 3.220 -1.669 12.033 1.00 96.00 238 TRP A N 1
ATOM 1809 C CA . TRP A 1 238 ? 3.005 -0.705 10.962 1.00 96.00 238 TRP A CA 1
ATOM 1810 C C . TRP A 1 238 ? 1.811 0.199 11.245 1.00 96.00 238 TRP A C 1
ATOM 1812 O O . TRP A 1 238 ? 0.758 -0.261 11.699 1.00 96.00 238 TRP A O 1
ATOM 1822 N N . PHE A 1 239 ? 1.956 1.468 10.885 1.00 94.62 239 PHE A N 1
ATOM 1823 C CA . PHE A 1 239 ? 0.883 2.449 10.861 1.00 94.62 239 PHE A CA 1
ATOM 1824 C C . PHE A 1 239 ? 0.864 3.207 9.528 1.00 94.62 239 PHE A C 1
ATOM 1826 O O . PHE A 1 239 ? 1.863 3.262 8.803 1.00 94.62 239 PHE A O 1
ATOM 1833 N N . ILE A 1 240 ? -0.274 3.836 9.234 1.00 91.81 240 ILE A N 1
ATOM 1834 C CA . ILE A 1 240 ? -0.423 4.782 8.122 1.00 91.81 240 ILE A CA 1
ATOM 1835 C C . ILE A 1 240 ? -0.798 6.150 8.667 1.00 91.81 240 ILE A C 1
ATOM 1837 O O . ILE A 1 240 ? -1.746 6.276 9.440 1.00 91.81 240 ILE A O 1
ATOM 1841 N N . SER A 1 241 ? -0.077 7.184 8.238 1.00 88.69 241 SER A N 1
ATOM 1842 C CA . SER A 1 241 ? -0.484 8.572 8.447 1.00 88.69 241 SER A CA 1
ATOM 1843 C C . SER A 1 241 ? -1.214 9.094 7.217 1.00 88.69 241 SER A C 1
ATOM 1845 O O . SER A 1 241 ? -0.630 9.211 6.139 1.00 88.69 241 SER A O 1
ATOM 1847 N N . PHE A 1 242 ? -2.470 9.502 7.390 1.00 87.25 242 PHE A N 1
ATOM 1848 C CA . PHE A 1 242 ? -3.260 10.106 6.314 1.00 87.25 242 PHE A CA 1
ATOM 1849 C C . PHE A 1 242 ? -2.925 11.580 6.051 1.00 87.25 242 PHE A C 1
ATOM 1851 O O . PHE A 1 242 ? -3.504 12.185 5.151 1.00 87.25 242 PHE A O 1
ATOM 1858 N N . ARG A 1 243 ? -1.955 12.161 6.773 1.00 82.56 243 ARG A N 1
ATOM 1859 C CA . ARG A 1 243 ? -1.474 13.523 6.502 1.00 82.56 243 ARG A CA 1
ATOM 1860 C C . ARG A 1 243 ? -0.975 13.645 5.063 1.00 82.56 243 ARG A C 1
ATOM 1862 O O . ARG A 1 243 ? -1.348 14.577 4.358 1.00 82.56 243 ARG A O 1
ATOM 1869 N N . LEU A 1 244 ? -0.144 12.685 4.655 1.00 72.75 244 LEU A N 1
ATOM 1870 C CA . LEU A 1 244 ? 0.453 12.592 3.319 1.00 72.75 244 LEU A CA 1
ATOM 1871 C C . LEU A 1 244 ? 0.451 11.155 2.767 1.00 72.75 244 LEU A C 1
ATOM 1873 O O . LEU A 1 244 ? 1.008 10.923 1.709 1.00 72.75 244 LEU A O 1
ATOM 1877 N N . GLY A 1 245 ? -0.134 10.181 3.469 1.00 79.12 245 GLY A N 1
ATOM 1878 C CA . GLY A 1 245 ? -0.147 8.776 3.047 1.00 79.12 245 GLY A CA 1
ATOM 1879 C C . GLY A 1 245 ? 1.124 7.988 3.368 1.00 79.12 245 GLY A C 1
ATOM 1880 O O . GLY A 1 245 ? 1.384 6.956 2.754 1.00 79.12 245 GLY A O 1
ATOM 1881 N N . ALA A 1 246 ? 1.920 8.458 4.331 1.00 79.50 246 ALA A N 1
ATOM 1882 C CA . ALA A 1 246 ? 3.162 7.802 4.721 1.00 79.50 246 ALA A CA 1
ATOM 1883 C C . ALA A 1 246 ? 2.903 6.492 5.485 1.00 79.50 246 ALA A C 1
ATOM 1885 O O . ALA A 1 246 ? 2.124 6.460 6.442 1.00 79.50 246 ALA A O 1
ATOM 1886 N N . ALA A 1 247 ? 3.618 5.442 5.082 1.00 86.56 247 ALA A N 1
ATOM 1887 C CA . ALA A 1 247 ? 3.721 4.158 5.760 1.00 86.56 247 ALA A CA 1
ATOM 1888 C C . ALA A 1 247 ? 4.996 4.095 6.609 1.00 86.56 247 ALA A C 1
ATOM 1890 O O . ALA A 1 247 ? 6.092 4.292 6.082 1.00 86.56 247 ALA A O 1
ATOM 1891 N N . SER A 1 248 ? 4.877 3.789 7.901 1.00 90.50 248 SER A N 1
ATOM 1892 C CA . SER A 1 248 ? 6.040 3.620 8.779 1.00 90.50 248 SER A CA 1
ATOM 1893 C C . SER A 1 248 ? 5.729 2.676 9.940 1.00 90.50 248 SER A C 1
ATOM 1895 O O . SER A 1 248 ? 4.622 2.146 10.054 1.00 90.50 248 SER A O 1
ATOM 1897 N N . THR A 1 249 ? 6.712 2.455 10.805 1.00 93.94 249 THR A N 1
ATOM 1898 C CA . THR A 1 249 ? 6.603 1.599 11.983 1.00 93.94 249 THR A CA 1
ATOM 1899 C C . THR A 1 249 ? 6.836 2.393 13.254 1.00 93.94 249 THR A C 1
ATOM 1901 O O . THR A 1 249 ? 7.655 3.311 13.282 1.00 93.94 249 THR A O 1
ATOM 1904 N N . ILE A 1 250 ? 6.154 2.008 14.324 1.00 95.50 250 ILE A N 1
ATOM 1905 C CA . ILE A 1 250 ? 6.378 2.543 15.667 1.00 95.50 250 ILE A CA 1
ATOM 1906 C C . ILE A 1 250 ? 6.238 1.409 16.689 1.00 95.50 250 ILE A C 1
ATOM 1908 O O . ILE A 1 250 ? 5.603 0.387 16.404 1.00 95.50 250 ILE A O 1
ATOM 1912 N N . GLY A 1 251 ? 6.851 1.568 17.865 1.00 97.44 251 GLY A N 1
ATOM 1913 C CA . GLY A 1 251 ? 6.753 0.582 18.940 1.00 97.44 251 GLY A CA 1
ATOM 1914 C C . GLY A 1 251 ? 5.300 0.382 19.374 1.00 97.44 251 GLY A C 1
ATOM 1915 O O . GLY A 1 251 ? 4.565 1.360 19.515 1.00 97.44 251 GLY A O 1
ATOM 1916 N N . ARG A 1 252 ? 4.894 -0.868 19.602 1.00 97.00 252 ARG A N 1
ATOM 1917 C CA . ARG A 1 252 ? 3.515 -1.299 19.902 1.00 97.00 252 ARG A CA 1
ATOM 1918 C C . ARG A 1 252 ? 2.919 -0.661 21.157 1.00 97.00 252 ARG A C 1
ATOM 1920 O O . ARG A 1 252 ? 1.697 -0.560 21.249 1.00 97.00 252 ARG A O 1
ATOM 1927 N N . ASP A 1 253 ? 3.763 -0.183 22.066 1.00 97.00 253 ASP A N 1
ATOM 1928 C CA . ASP A 1 253 ? 3.354 0.530 23.280 1.00 97.00 253 ASP A CA 1
ATOM 1929 C C . ASP A 1 253 ? 2.992 2.002 23.023 1.00 97.00 253 ASP A C 1
ATOM 1931 O O . ASP A 1 253 ? 2.412 2.659 23.886 1.00 97.00 253 ASP A O 1
ATOM 1935 N N . ASN A 1 254 ? 3.303 2.541 21.838 1.00 96.50 254 ASN A N 1
ATOM 1936 C CA . ASN A 1 254 ? 2.953 3.915 21.496 1.00 96.50 254 ASN A CA 1
ATOM 1937 C C . ASN A 1 254 ? 1.465 4.027 21.130 1.00 96.50 254 ASN A C 1
ATOM 1939 O O . ASN A 1 254 ? 0.933 3.186 20.406 1.00 96.50 254 ASN A O 1
ATOM 1943 N N . PRO A 1 255 ? 0.775 5.085 21.572 1.00 95.44 255 PRO A N 1
ATOM 1944 C CA . PRO A 1 255 ? -0.625 5.286 21.235 1.00 95.44 255 PRO A CA 1
ATOM 1945 C C . PRO A 1 255 ? -0.803 5.714 19.765 1.00 95.44 255 PRO A C 1
ATOM 1947 O O . PRO A 1 255 ? -0.174 6.666 19.308 1.00 95.44 255 PRO A O 1
ATOM 1950 N N . SER A 1 256 ? -1.696 5.043 19.027 1.00 95.38 256 SER A N 1
ATOM 1951 C CA . SER A 1 256 ? -2.158 5.457 17.683 1.00 95.38 256 SER A CA 1
ATOM 1952 C C . SER A 1 256 ? -3.657 5.205 17.495 1.00 95.38 256 SER A C 1
ATOM 1954 O O . SER A 1 256 ? -4.264 4.454 18.261 1.00 95.38 256 SER A O 1
ATOM 1956 N N . PHE A 1 257 ? -4.275 5.850 16.502 1.00 95.12 257 PHE A N 1
ATOM 1957 C CA . PHE A 1 257 ? -5.708 5.717 16.225 1.00 95.12 257 PHE A CA 1
ATOM 1958 C C . PHE A 1 257 ? -6.052 4.348 15.639 1.00 95.12 257 PHE A C 1
ATOM 1960 O O . PHE A 1 257 ? -5.203 3.631 15.103 1.00 95.12 257 PHE A O 1
ATOM 1967 N N . VAL A 1 258 ? -7.329 3.982 15.743 1.00 95.38 258 VAL A N 1
ATOM 1968 C CA . VAL A 1 258 ? -7.835 2.671 15.340 1.00 95.38 258 VAL A CA 1
ATOM 1969 C C . VAL A 1 258 ? -9.018 2.846 14.403 1.00 95.38 258 VAL A C 1
ATOM 1971 O O . VAL A 1 258 ? -9.939 3.613 14.675 1.00 95.38 258 VAL A O 1
ATOM 1974 N N . ARG A 1 259 ? -8.991 2.111 13.294 1.00 95.56 259 ARG A N 1
ATOM 1975 C CA . ARG A 1 259 ? -10.119 1.949 12.380 1.00 95.56 259 ARG A CA 1
ATOM 1976 C C . ARG A 1 259 ? -10.208 0.485 12.025 1.00 95.56 259 ARG A C 1
ATOM 1978 O O . ARG A 1 259 ? -9.221 -0.088 11.579 1.00 95.56 259 ARG A O 1
ATOM 1985 N N . CYS A 1 260 ? -11.374 -0.103 12.226 1.00 97.12 260 CYS A N 1
ATOM 1986 C CA . CYS A 1 260 ? -11.562 -1.526 12.004 1.00 97.12 260 CYS A CA 1
ATOM 1987 C C . CYS A 1 260 ? -12.107 -1.812 10.601 1.00 97.12 260 CYS A C 1
ATOM 1989 O O . CYS A 1 260 ? -12.773 -0.973 9.986 1.00 97.12 260 CYS A O 1
ATOM 1991 N N . VAL A 1 261 ? -11.825 -3.018 10.116 1.00 96.81 261 VAL A N 1
ATOM 1992 C CA . VAL A 1 261 ? -12.300 -3.552 8.836 1.00 96.81 261 VAL A CA 1
ATOM 1993 C C . VAL A 1 261 ? -12.930 -4.927 9.040 1.00 96.81 261 VAL A C 1
ATOM 1995 O O . VAL A 1 261 ? -12.595 -5.623 10.003 1.00 96.81 261 VAL A O 1
ATOM 1998 N N . ARG A 1 262 ? -13.824 -5.308 8.135 1.00 92.56 262 ARG A N 1
ATOM 1999 C CA . ARG A 1 262 ? -14.446 -6.623 8.031 1.00 92.56 262 ARG A CA 1
ATOM 2000 C C . ARG A 1 262 ? -14.398 -7.104 6.585 1.00 92.56 262 ARG A C 1
ATOM 2002 O O . ARG A 1 262 ? -14.784 -6.317 5.690 1.00 92.56 262 ARG A O 1
#

Sequence (262 aa):
MPNPVSTGLPNPQSYDVSTAGIVLDKVTGLVWQSAANTSGMLWPAARNHCLHLSLAGADDWRLPSFIELVSLVDFSRRDPAIDTTAFPRPVGGTVWTSTPVLGSPSEAWYVSFNNGFTYQGHENLLPIDVRCVRGGAVDPVGARYAFPTPQTVSDKQTGLLWQRTADGQTRTWDAAVAVCRALDLSGPGWRLPSMKELQTLLDLSRQLPALDPVAFPIAPTEQYWTSSTLKGSATDAWFISFRLGAASTIGRDNPSFVRCVR